Protein AF-A0A820IBX9-F1 (afdb_monomer_lite)

Radius of gyration: 26.94 Å; chains: 1; bounding box: 76×29×70 Å

pLDDT: mean 74.66, std 20.11, range [34.19, 96.75]

Secondary structure (DSSP, 8-state):
--HHHHHHHHHHTT-S------SSPPPPPEEEPPTTSTTTTT-EEE--SS---PPPPSSPPPPSSSHHHHHHHHHHHHHHHS--SSGGGT--TTS-HHHHHHHHGGGS-HHHHHHHHHHHHHHHHHHHHHHHHHH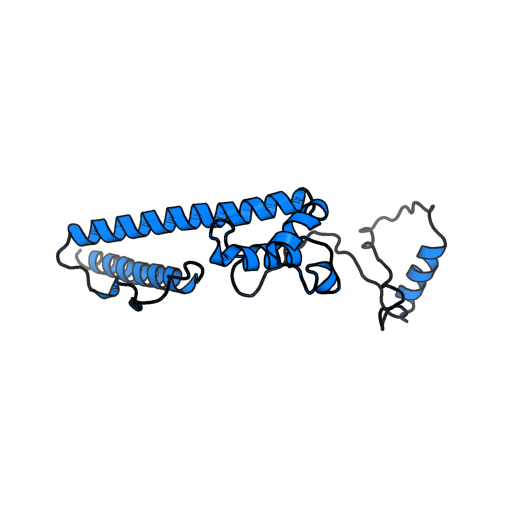HHHHHHHH-S---GGGS-S---SSS---TT-HHHHHHHHHHHHHHHHHHHHHTTS--

Sequence (192 aa):
MNTTDQKYLSKTTETIEEKANQNGQPPNERFPCQKQHPQASTHLMTKYSEPHVPILYGPQIPRRDRDDTRERYSRALLTLFAPWRTVSDLCGANQTWEDAFKSRQHLISVHSWKIIENIQLFHECKKDCDEHLLQVIAEAQVGNDAIDPVLLPAKHDVHGEYDMDDSDDLLELLGNLDEYTTSAGNTRRKRG

Structure (mmCIF, N/CA/C/O backbone):
data_AF-A0A820IBX9-F1
#
_entry.id   AF-A0A820IBX9-F1
#
loop_
_atom_site.group_PDB
_atom_site.id
_atom_site.type_symbol
_atom_site.label_atom_id
_atom_site.label_alt_id
_atom_site.label_comp_id
_atom_site.label_asym_id
_atom_site.label_entity_id
_atom_site.label_seq_id
_atom_site.pdbx_PDB_ins_code
_atom_site.Cartn_x
_atom_site.Cartn_y
_atom_site.Cartn_z
_atom_site.occupancy
_atom_site.B_iso_or_equiv
_atom_site.auth_seq_id
_atom_site.auth_comp_id
_atom_site.auth_asym_id
_atom_site.auth_atom_id
_atom_site.pdbx_PDB_model_num
ATOM 1 N N . MET A 1 1 ? -6.081 -14.168 32.936 1.00 55.56 1 MET A N 1
ATOM 2 C CA . MET A 1 1 ? -5.725 -12.735 33.025 1.00 55.56 1 MET A CA 1
ATOM 3 C C . MET A 1 1 ? -4.531 -12.616 33.958 1.00 55.56 1 MET A C 1
ATOM 5 O O . MET A 1 1 ? -4.627 -13.120 35.069 1.00 55.56 1 MET A O 1
ATOM 9 N N . ASN A 1 2 ? -3.415 -12.031 33.515 1.00 57.59 2 ASN A N 1
ATOM 10 C CA . ASN A 1 2 ? -2.290 -11.728 34.405 1.00 57.59 2 ASN A CA 1
ATOM 11 C C . ASN A 1 2 ? -2.684 -10.545 35.312 1.00 57.59 2 ASN A C 1
ATOM 13 O O . ASN A 1 2 ? -3.345 -9.612 34.848 1.00 57.59 2 ASN A O 1
ATOM 17 N N . THR A 1 3 ? -2.305 -10.574 36.589 1.00 60.75 3 THR A N 1
ATOM 18 C CA . THR A 1 3 ? -2.627 -9.528 37.578 1.00 60.75 3 THR A CA 1
ATOM 19 C C . THR A 1 3 ? -2.139 -8.149 37.134 1.00 60.75 3 THR A C 1
ATOM 21 O O . THR A 1 3 ? -2.803 -7.143 37.383 1.00 60.75 3 THR A O 1
ATOM 24 N N . THR A 1 4 ? -1.025 -8.101 36.399 1.00 61.75 4 THR A N 1
ATOM 25 C CA . THR A 1 4 ? -0.494 -6.871 35.801 1.00 61.75 4 THR A CA 1
ATOM 26 C C . THR A 1 4 ? -1.451 -6.265 34.776 1.00 61.75 4 THR A C 1
ATOM 28 O O . THR A 1 4 ? -1.664 -5.058 34.805 1.00 61.75 4 THR A O 1
ATOM 31 N N . ASP A 1 5 ? -2.074 -7.072 33.914 1.00 61.66 5 ASP A N 1
ATOM 32 C CA . ASP A 1 5 ? -2.934 -6.577 32.829 1.00 61.66 5 ASP A CA 1
ATOM 33 C C . ASP A 1 5 ? -4.337 -6.195 33.317 1.00 61.66 5 ASP A C 1
ATOM 35 O O . ASP A 1 5 ? -4.920 -5.229 32.824 1.00 61.66 5 ASP A O 1
ATOM 39 N N . GLN A 1 6 ? -4.847 -6.870 34.355 1.00 60.06 6 GLN A N 1
ATOM 40 C CA . GLN A 1 6 ? -6.104 -6.484 35.011 1.00 60.06 6 GLN A CA 1
ATOM 41 C C . GLN A 1 6 ? -6.049 -5.066 35.588 1.00 60.06 6 GLN A C 1
ATOM 43 O O . GLN A 1 6 ? -7.017 -4.324 35.445 1.00 60.06 6 GLN A O 1
ATOM 48 N N . LYS A 1 7 ? -4.910 -4.665 36.174 1.00 62.62 7 LYS A N 1
ATOM 49 C CA . LYS A 1 7 ? -4.708 -3.317 36.733 1.00 62.62 7 LYS A CA 1
ATOM 50 C C . LYS A 1 7 ? -4.831 -2.211 35.680 1.00 62.62 7 LYS A C 1
ATOM 52 O O . LYS A 1 7 ? -5.217 -1.095 36.012 1.00 62.62 7 LYS A O 1
ATOM 57 N N . TYR A 1 8 ? -4.473 -2.491 34.428 1.00 58.31 8 TYR A N 1
ATOM 58 C CA . TYR A 1 8 ? -4.581 -1.505 33.351 1.00 58.31 8 TYR A CA 1
ATOM 59 C C . TYR A 1 8 ? -5.987 -1.453 32.761 1.00 58.31 8 TYR A C 1
ATOM 61 O O . TYR A 1 8 ? -6.445 -0.365 32.424 1.00 58.31 8 TYR A O 1
ATOM 69 N N . LEU A 1 9 ? -6.690 -2.588 32.704 1.00 56.88 9 LEU A N 1
ATOM 70 C CA . LEU A 1 9 ? -8.065 -2.635 32.210 1.00 56.88 9 LEU A CA 1
ATOM 71 C C . LEU A 1 9 ? -9.033 -1.856 33.116 1.00 56.88 9 LEU A C 1
ATOM 73 O O . LEU A 1 9 ? -9.900 -1.152 32.610 1.00 56.88 9 LEU A O 1
ATOM 77 N N . SER A 1 10 ? -8.856 -1.929 34.440 1.00 55.44 10 SER A N 1
ATOM 78 C CA . SER A 1 10 ? -9.652 -1.150 35.399 1.00 55.44 10 SER A CA 1
ATOM 79 C C . SER A 1 10 ? -9.311 0.345 35.404 1.00 55.44 10 SER A C 1
ATOM 81 O O . SER A 1 10 ? -10.186 1.169 35.652 1.00 55.44 10 SER A O 1
ATOM 83 N N . LYS A 1 11 ? -8.073 0.725 35.056 1.00 50.84 11 LYS A N 1
ATOM 84 C CA . LYS A 1 11 ? -7.676 2.139 34.923 1.00 50.84 11 LYS A CA 1
ATOM 85 C C . LYS A 1 11 ? -8.280 2.830 33.700 1.00 50.84 11 LYS A C 1
ATOM 87 O O . LYS A 1 11 ? -8.582 4.016 33.766 1.00 50.84 11 LYS A O 1
ATOM 92 N N . THR A 1 12 ? -8.485 2.120 32.586 1.00 45.72 12 THR A N 1
ATOM 93 C CA . THR A 1 12 ? -9.060 2.729 31.369 1.00 45.72 12 THR A CA 1
ATOM 94 C C . THR A 1 12 ? -10.50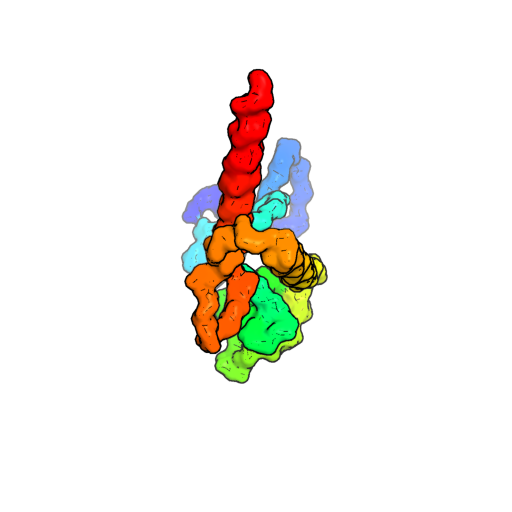7 3.195 31.573 1.00 45.72 12 THR A C 1
ATOM 96 O O . THR A 1 12 ? -10.957 4.102 30.880 1.00 45.72 12 THR A O 1
ATOM 99 N N . THR A 1 13 ? -11.233 2.617 32.534 1.00 44.19 13 THR A N 1
ATOM 100 C CA . THR A 1 13 ? -12.601 3.033 32.879 1.00 44.19 13 THR A CA 1
ATOM 101 C C . THR A 1 13 ? -12.678 4.195 33.873 1.00 44.19 13 THR A C 1
ATOM 103 O O . THR A 1 13 ? -13.757 4.760 34.015 1.00 44.19 13 THR A O 1
ATOM 106 N N . GLU A 1 14 ? -11.578 4.588 34.527 1.00 44.41 14 GLU A N 1
ATOM 107 C CA . GLU A 1 14 ? -11.624 5.535 35.656 1.00 44.41 14 GLU A CA 1
ATOM 108 C C . GLU A 1 14 ? -10.731 6.780 35.537 1.00 44.41 14 GLU A C 1
ATOM 110 O O . GLU A 1 14 ? -10.749 7.600 36.449 1.00 44.41 14 GLU A O 1
ATOM 115 N N . THR A 1 15 ? -9.947 6.997 34.474 1.00 38.81 15 THR A N 1
ATOM 116 C CA . THR A 1 15 ? -8.918 8.057 34.558 1.00 38.81 15 THR A CA 1
ATOM 117 C C . THR A 1 15 ? -8.756 8.888 33.283 1.00 38.81 15 THR A C 1
ATOM 119 O O . THR A 1 15 ? -7.953 8.570 32.411 1.00 38.81 15 THR A O 1
ATOM 122 N N . ILE A 1 16 ? -9.493 10.007 33.215 1.00 46.75 16 ILE A N 1
ATOM 123 C CA . ILE A 1 16 ? -9.118 11.198 32.426 1.00 46.75 16 ILE A CA 1
ATOM 124 C C . ILE A 1 16 ? -8.157 12.106 33.215 1.00 46.75 16 ILE A C 1
ATOM 126 O O . ILE A 1 16 ? -7.456 12.913 32.616 1.00 46.75 16 ILE A O 1
ATOM 130 N N . GLU A 1 17 ? -8.014 11.955 34.531 1.00 45.50 17 GLU A N 1
ATOM 131 C CA . GLU A 1 17 ? -7.175 12.864 35.314 1.00 45.50 17 GLU A CA 1
ATOM 132 C C . GLU A 1 17 ? -6.317 12.103 36.316 1.00 45.50 17 GLU A C 1
ATOM 134 O O . GLU A 1 17 ? -6.774 11.776 37.399 1.00 45.50 17 GLU A O 1
ATOM 139 N N . GLU A 1 18 ? -5.058 11.835 35.970 1.00 43.09 18 GLU A N 1
ATOM 140 C CA . GLU A 1 18 ? -3.996 11.758 36.977 1.00 43.09 18 GLU A CA 1
ATOM 141 C C . GLU A 1 18 ? -2.622 11.882 36.309 1.00 43.09 18 GLU A C 1
ATOM 143 O O . GLU A 1 18 ? -2.069 10.947 35.726 1.00 43.09 18 GLU A O 1
ATOM 148 N N . LYS A 1 19 ? -2.061 13.093 36.387 1.00 53.41 19 LYS A N 1
ATOM 149 C CA . LYS A 1 19 ? -0.643 13.343 36.131 1.00 53.41 19 LYS A CA 1
ATOM 150 C C . LYS A 1 19 ? 0.164 12.673 37.241 1.00 53.41 19 LYS A C 1
ATOM 152 O O . LYS A 1 19 ? 0.078 13.097 38.390 1.00 53.41 19 LYS A O 1
ATOM 157 N N . ALA A 1 20 ? 0.985 11.684 36.903 1.00 46.44 20 ALA A N 1
ATOM 158 C CA . ALA A 1 20 ? 1.885 11.053 37.862 1.00 46.44 20 ALA A CA 1
ATOM 159 C C . ALA A 1 20 ? 3.352 11.366 37.538 1.00 46.44 20 ALA A C 1
ATOM 161 O O . ALA A 1 20 ? 3.913 10.862 36.567 1.00 46.44 20 ALA A O 1
ATOM 162 N N . ASN A 1 21 ? 3.961 12.177 38.408 1.00 57.16 21 ASN A N 1
ATOM 163 C CA . ASN A 1 21 ? 5.402 12.250 38.651 1.00 57.16 21 ASN A CA 1
ATOM 164 C C . ASN A 1 21 ? 5.963 10.838 38.869 1.00 57.16 21 ASN A C 1
ATOM 166 O O . ASN A 1 21 ? 5.713 10.249 39.921 1.00 57.16 21 ASN A O 1
ATOM 170 N N . GLN A 1 22 ? 6.733 10.298 37.923 1.00 56.59 22 GLN A N 1
ATOM 171 C CA . GLN A 1 22 ? 7.530 9.088 38.142 1.00 56.59 22 GLN A CA 1
ATOM 172 C C . GLN A 1 22 ? 8.876 9.235 37.429 1.00 56.59 22 GLN A C 1
ATOM 174 O O . GLN A 1 22 ? 8.935 9.331 36.207 1.00 56.59 22 GLN A O 1
ATOM 179 N N . ASN A 1 23 ? 9.959 9.265 38.210 1.00 53.75 23 ASN A N 1
ATOM 180 C CA . ASN A 1 23 ? 11.320 9.160 37.693 1.00 53.75 23 ASN A CA 1
ATOM 181 C C . ASN A 1 23 ? 11.517 7.729 37.170 1.00 53.75 23 ASN A C 1
ATOM 183 O O . ASN A 1 23 ? 11.681 6.795 37.953 1.00 53.75 23 ASN A O 1
ATOM 187 N N . GLY A 1 24 ? 11.440 7.571 35.849 1.00 68.88 24 GLY A N 1
ATOM 188 C CA . GLY A 1 24 ? 11.569 6.314 35.112 1.00 68.88 24 GLY A CA 1
ATOM 189 C C . GLY A 1 24 ? 11.131 6.497 33.655 1.00 68.88 24 GLY A C 1
ATOM 190 O O . GLY A 1 24 ? 10.478 7.488 33.327 1.00 68.88 24 GLY A O 1
ATOM 191 N N . GLN A 1 25 ? 11.495 5.566 32.768 1.00 72.19 25 GLN A N 1
ATOM 192 C CA . GLN A 1 25 ? 11.009 5.596 31.385 1.00 72.19 25 GLN A CA 1
ATOM 193 C C . GLN A 1 25 ? 9.481 5.421 31.391 1.00 72.19 25 GLN A C 1
ATOM 195 O O . GLN A 1 25 ? 8.992 4.479 32.027 1.00 72.19 25 GLN A O 1
ATOM 200 N N . PRO A 1 26 ? 8.714 6.322 30.747 1.00 75.75 26 PRO A N 1
ATOM 201 C CA . PRO A 1 26 ? 7.262 6.240 30.765 1.00 75.75 26 PRO A CA 1
ATOM 202 C C . PRO A 1 26 ? 6.806 4.907 30.157 1.00 75.75 26 PRO A C 1
ATOM 204 O O . PRO A 1 26 ? 7.383 4.455 29.164 1.00 75.75 26 PRO A O 1
ATOM 207 N N . PRO A 1 27 ? 5.792 4.251 30.742 1.00 79.38 27 PRO A N 1
ATOM 208 C CA . PRO A 1 27 ? 5.284 2.998 30.212 1.00 79.38 27 PRO A CA 1
ATOM 209 C C . PRO A 1 27 ? 4.671 3.212 28.826 1.00 79.38 27 PRO A C 1
ATOM 211 O O . PRO A 1 27 ? 3.994 4.210 28.581 1.00 79.38 27 PRO A O 1
ATOM 214 N N . ASN A 1 28 ? 4.868 2.235 27.942 1.00 88.31 28 ASN A N 1
ATOM 215 C CA . ASN A 1 28 ? 4.275 2.237 26.608 1.00 88.31 28 ASN A CA 1
ATOM 216 C C . ASN A 1 28 ? 2.743 2.332 26.665 1.00 88.31 28 ASN A C 1
ATOM 218 O O . ASN A 1 28 ? 2.107 1.727 27.535 1.00 88.31 28 ASN A O 1
ATOM 222 N N . GLU A 1 29 ? 2.157 3.045 25.699 1.00 89.88 29 GLU A N 1
ATOM 223 C CA . GLU A 1 29 ? 0.705 3.142 25.535 1.00 89.88 29 GLU A CA 1
ATOM 224 C C . GLU A 1 29 ? 0.102 1.745 25.301 1.00 89.88 29 GLU A C 1
ATOM 226 O O . GLU A 1 29 ? 0.602 0.956 24.492 1.00 89.88 29 GLU A O 1
ATOM 231 N N . ARG A 1 30 ? -0.991 1.436 26.006 1.00 90.50 30 ARG A N 1
ATOM 232 C CA . ARG A 1 30 ? -1.700 0.152 25.914 1.00 90.50 30 ARG A CA 1
ATOM 233 C C . ARG A 1 30 ? -3.148 0.381 25.511 1.00 90.50 30 ARG A C 1
ATOM 235 O O . ARG A 1 30 ? -3.798 1.284 26.027 1.00 90.50 30 ARG A O 1
ATOM 242 N N . PHE A 1 31 ? -3.660 -0.482 24.644 1.00 90.69 31 PHE A N 1
ATOM 243 C CA . PHE A 1 31 ? -5.008 -0.409 24.098 1.00 90.69 31 PHE A CA 1
ATOM 244 C C . PHE A 1 31 ? -5.727 -1.749 24.276 1.00 90.69 31 PHE A C 1
ATOM 246 O O . PHE A 1 31 ? -5.127 -2.802 24.038 1.00 90.69 31 PHE A O 1
ATOM 253 N N . PRO A 1 32 ? -7.009 -1.752 24.677 1.00 91.06 32 PRO A N 1
ATOM 254 C CA . PRO A 1 32 ? -7.784 -2.980 24.713 1.00 91.06 32 PRO A CA 1
ATOM 255 C C . PRO A 1 32 ? -8.021 -3.496 23.293 1.00 91.06 32 PRO A C 1
ATOM 257 O O . PRO A 1 32 ? -8.270 -2.723 22.363 1.00 91.06 32 PRO A O 1
ATOM 260 N N . CYS A 1 33 ? -7.989 -4.817 23.124 1.00 88.56 33 CYS A N 1
ATOM 261 C CA . CYS A 1 33 ? -8.508 -5.417 21.903 1.00 88.56 33 CYS A CA 1
ATOM 262 C C . CYS A 1 33 ? -10.007 -5.112 21.773 1.00 88.56 33 CYS A C 1
ATOM 264 O O . CYS A 1 33 ? -10.711 -4.815 22.742 1.00 88.56 33 CYS A O 1
ATOM 266 N N . GLN A 1 34 ? -10.527 -5.234 20.558 1.00 87.69 34 GLN A N 1
ATOM 267 C CA . GLN A 1 34 ? -11.960 -5.099 20.352 1.00 87.69 34 GLN A CA 1
ATOM 268 C C . GLN A 1 34 ? -12.755 -6.200 21.029 1.00 87.69 34 GLN A C 1
ATOM 270 O O . GLN A 1 34 ? -12.300 -7.335 21.096 1.00 87.69 34 GLN A O 1
ATOM 275 N N . LYS A 1 35 ? -13.991 -5.886 21.423 1.00 88.81 35 LYS A N 1
ATOM 276 C CA . LYS A 1 35 ? -14.887 -6.822 22.117 1.00 88.81 35 LYS A CA 1
ATOM 277 C C . LYS A 1 35 ? -15.114 -8.132 21.354 1.00 88.81 35 LYS A C 1
ATOM 279 O O . LYS A 1 35 ? -15.341 -9.154 21.985 1.00 88.81 35 LYS A O 1
ATOM 284 N N . GLN A 1 36 ? -15.047 -8.104 20.022 1.00 89.38 36 GLN A N 1
ATOM 285 C CA . GLN A 1 36 ? -15.229 -9.279 19.165 1.00 89.38 36 GLN A CA 1
ATOM 286 C C . GLN A 1 36 ? -13.971 -10.159 19.044 1.00 89.38 36 GLN A C 1
ATOM 288 O O . GLN A 1 36 ? -14.045 -11.245 18.478 1.00 89.38 36 GLN A O 1
ATOM 293 N N . HIS A 1 37 ? -12.812 -9.713 19.537 1.00 86.12 37 HIS A N 1
ATOM 294 C CA . HIS A 1 37 ? -11.573 -10.479 19.440 1.00 86.12 37 HIS A CA 1
ATOM 295 C C . HIS A 1 37 ? -11.582 -11.659 20.434 1.00 86.12 37 HIS A C 1
ATOM 297 O O . HIS A 1 37 ? -11.886 -11.441 21.609 1.00 86.12 37 HIS A O 1
ATOM 303 N N . PRO A 1 38 ? -11.173 -12.884 20.041 1.00 91.56 38 PRO A N 1
ATOM 304 C CA . PRO A 1 38 ? -11.189 -14.056 20.930 1.00 91.56 38 PRO A CA 1
ATOM 305 C C . PRO A 1 38 ? -10.413 -13.858 22.238 1.00 91.56 38 PRO A C 1
ATOM 307 O O . PRO A 1 38 ? -10.752 -14.421 23.274 1.00 91.56 38 PRO A O 1
ATOM 310 N N . GLN A 1 39 ? -9.375 -13.022 22.201 1.00 90.56 39 GLN A N 1
ATOM 311 C CA . GLN A 1 39 ? -8.513 -12.734 23.349 1.00 90.56 39 GLN A CA 1
ATOM 312 C C . GLN A 1 39 ? -8.804 -11.382 24.019 1.00 90.56 39 GLN A C 1
ATOM 314 O O . GLN A 1 39 ? -8.001 -10.924 24.827 1.00 90.56 39 GLN A O 1
ATOM 319 N N . ALA A 1 40 ? -9.939 -10.740 23.724 1.00 90.69 40 ALA A N 1
ATOM 320 C CA . ALA A 1 40 ? -10.250 -9.401 24.232 1.00 90.69 40 ALA A CA 1
ATOM 321 C C . ALA A 1 40 ? -10.289 -9.292 25.759 1.00 90.69 40 ALA A C 1
ATOM 323 O O . ALA A 1 40 ? -9.945 -8.258 26.320 1.00 90.69 40 ALA A O 1
ATOM 324 N N . SER A 1 41 ? -10.683 -10.371 26.434 1.00 87.38 41 SER A N 1
ATOM 325 C CA . SER A 1 41 ? -10.707 -10.450 27.894 1.00 87.38 41 SER A CA 1
ATOM 326 C C . SER A 1 41 ? -9.352 -10.803 28.507 1.00 87.38 41 SER A C 1
ATOM 328 O O . SER A 1 41 ? -9.216 -10.766 29.723 1.00 87.38 41 SER A O 1
ATOM 330 N N . THR A 1 42 ? -8.349 -11.195 27.717 1.00 89.75 42 THR A N 1
ATOM 331 C CA . THR A 1 42 ? -7.084 -11.729 28.250 1.00 89.75 42 THR A CA 1
ATOM 332 C C . THR A 1 42 ? -5.856 -10.921 27.868 1.00 89.75 42 THR A C 1
ATOM 334 O O . THR A 1 42 ? -4.909 -10.928 28.648 1.00 89.75 42 THR A O 1
ATOM 337 N N . HIS A 1 43 ? -5.867 -10.240 26.722 1.00 89.19 43 HIS A N 1
ATOM 338 C CA . HIS A 1 43 ? -4.702 -9.556 26.165 1.00 89.19 43 HIS A CA 1
ATOM 339 C C . HIS A 1 43 ? -4.977 -8.068 25.926 1.00 89.19 43 HIS A C 1
ATOM 341 O O . HIS A 1 43 ? -6.106 -7.654 25.663 1.00 89.19 43 HIS A O 1
ATOM 347 N N . LEU A 1 44 ? -3.906 -7.277 25.988 1.00 91.88 44 LEU A N 1
ATOM 348 C CA . LEU A 1 44 ? -3.879 -5.868 25.608 1.00 91.88 44 LEU A CA 1
ATOM 349 C C . LEU A 1 44 ? -2.848 -5.674 24.498 1.00 91.88 44 LEU A C 1
ATOM 351 O O . LEU A 1 44 ? -1.803 -6.324 24.482 1.00 91.88 44 LEU A O 1
ATOM 355 N N . MET A 1 45 ? -3.129 -4.750 23.589 1.00 90.25 45 MET A N 1
ATOM 356 C CA . MET A 1 45 ? -2.208 -4.367 22.530 1.00 90.25 45 MET A CA 1
ATOM 357 C C . MET A 1 45 ? -1.299 -3.252 23.047 1.00 90.25 45 MET A C 1
ATOM 359 O O . MET A 1 45 ? -1.782 -2.260 23.588 1.00 90.25 45 MET A O 1
ATOM 363 N N . THR A 1 46 ? 0.014 -3.410 22.907 1.00 91.31 46 THR A N 1
ATOM 364 C CA . THR A 1 46 ? 0.992 -2.403 23.341 1.00 91.31 46 THR A CA 1
ATOM 365 C C . THR A 1 46 ? 1.566 -1.706 22.120 1.00 91.31 46 THR A C 1
ATOM 367 O O . THR A 1 46 ? 1.989 -2.366 21.175 1.00 91.31 46 THR A O 1
ATOM 370 N N . LYS A 1 47 ? 1.586 -0.376 22.137 1.00 88.50 47 LYS A N 1
ATOM 371 C CA . LYS A 1 47 ? 2.224 0.433 21.100 1.00 88.50 47 LYS A CA 1
ATOM 372 C C . LYS A 1 47 ? 3.703 0.594 21.433 1.00 88.50 47 LYS A C 1
ATOM 374 O O . LYS A 1 47 ? 4.049 0.921 22.566 1.00 88.50 47 LYS A O 1
ATOM 379 N N . TYR A 1 48 ? 4.573 0.357 20.459 1.00 86.25 48 TYR A N 1
ATOM 380 C CA . TYR A 1 48 ? 6.002 0.607 20.624 1.00 86.25 48 TYR A CA 1
ATOM 381 C C . TYR A 1 48 ? 6.262 2.100 20.851 1.00 86.25 48 TYR A C 1
ATOM 383 O O . TYR A 1 48 ? 5.623 2.949 20.229 1.00 86.25 48 TYR A O 1
ATOM 391 N N . SER A 1 49 ? 7.187 2.412 21.759 1.00 85.38 49 SER A N 1
ATOM 392 C CA . SER A 1 49 ? 7.620 3.787 22.031 1.00 85.38 49 SER A CA 1
ATOM 393 C C . SER A 1 49 ? 8.414 4.381 20.872 1.00 85.38 49 SER A C 1
ATOM 395 O O . SER A 1 49 ? 8.363 5.587 20.648 1.00 85.38 49 SER A O 1
ATOM 397 N N . GLU A 1 50 ? 9.134 3.534 20.137 1.00 88.25 50 GLU A N 1
ATOM 398 C CA . GLU A 1 50 ? 9.967 3.926 19.007 1.00 88.25 50 GLU A CA 1
ATOM 399 C C . GLU A 1 50 ? 9.341 3.472 17.679 1.00 88.25 50 GLU A C 1
ATOM 401 O O . GLU A 1 50 ? 8.731 2.396 17.618 1.00 88.25 50 GLU A O 1
ATOM 406 N N . PRO A 1 51 ? 9.467 4.270 16.604 1.00 85.88 51 PRO A N 1
ATOM 407 C CA . PRO A 1 51 ? 9.006 3.871 15.284 1.00 85.88 51 PRO A CA 1
ATOM 408 C C . PRO A 1 51 ? 9.880 2.739 14.741 1.00 85.88 51 PRO A C 1
ATOM 410 O O . PRO A 1 51 ? 11.099 2.871 14.663 1.00 85.88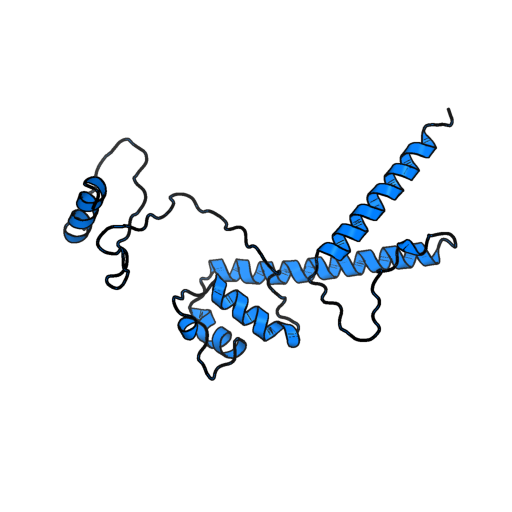 51 PRO A O 1
ATOM 413 N N . HIS A 1 52 ? 9.249 1.657 14.292 1.00 87.12 52 HIS A N 1
ATOM 414 C CA . HIS A 1 52 ? 9.920 0.588 13.560 1.00 87.12 52 HIS A CA 1
ATOM 415 C C . HIS A 1 52 ? 9.483 0.599 12.100 1.00 87.12 52 HIS A C 1
ATOM 417 O O . HIS A 1 52 ? 8.297 0.742 11.801 1.00 87.12 52 HIS A O 1
ATOM 423 N N . VAL A 1 53 ? 10.446 0.416 11.197 1.00 86.56 53 VAL A N 1
ATOM 424 C CA . VAL A 1 53 ? 10.176 0.242 9.769 1.00 86.56 53 VAL A CA 1
ATOM 425 C C . VAL A 1 53 ? 10.045 -1.257 9.492 1.00 86.56 53 VAL A C 1
ATOM 427 O O . VAL A 1 53 ? 11.013 -1.991 9.703 1.00 86.56 53 VAL A O 1
ATOM 430 N N . PRO A 1 54 ? 8.868 -1.742 9.066 1.00 86.19 54 PRO A N 1
ATOM 431 C CA . PRO A 1 54 ? 8.702 -3.143 8.719 1.00 86.19 54 PRO A CA 1
ATOM 432 C C . PRO A 1 54 ? 9.482 -3.472 7.444 1.00 86.19 54 PRO A C 1
ATOM 434 O O . PRO A 1 54 ? 9.451 -2.722 6.469 1.00 86.19 54 PRO A O 1
ATOM 437 N N . ILE A 1 55 ? 10.151 -4.624 7.448 1.00 87.94 55 ILE A N 1
ATOM 438 C CA . ILE A 1 55 ? 10.745 -5.204 6.243 1.00 87.94 55 ILE A CA 1
ATOM 439 C C . ILE A 1 55 ? 9.630 -5.944 5.505 1.00 87.94 55 ILE A C 1
ATOM 441 O O . ILE A 1 55 ? 9.009 -6.853 6.062 1.00 87.94 55 ILE A O 1
ATOM 445 N N . LEU A 1 56 ? 9.354 -5.527 4.271 1.00 85.06 56 LEU A N 1
ATOM 446 C CA . LEU A 1 56 ? 8.369 -6.175 3.413 1.00 85.06 56 LEU A CA 1
ATOM 447 C C . LEU A 1 56 ? 9.033 -7.352 2.694 1.00 85.06 56 LEU A C 1
ATOM 449 O O . LEU A 1 56 ? 10.041 -7.173 2.018 1.00 85.06 56 LEU A O 1
ATOM 453 N N . TYR A 1 57 ? 8.459 -8.544 2.845 1.00 86.25 57 TYR A N 1
ATOM 454 C CA . TYR A 1 57 ? 8.883 -9.739 2.118 1.00 86.25 57 TYR A CA 1
ATOM 455 C C . TYR A 1 57 ? 7.915 -10.016 0.970 1.00 86.25 57 TYR A C 1
ATOM 457 O O . TYR A 1 57 ? 6.698 -9.980 1.166 1.00 86.25 57 TYR A O 1
ATOM 465 N N . GLY A 1 58 ? 8.459 -10.341 -0.201 1.00 82.44 58 GLY A N 1
ATOM 466 C CA . GLY A 1 58 ? 7.692 -10.672 -1.398 1.00 82.44 58 GLY A CA 1
ATOM 467 C C . GLY A 1 58 ? 8.041 -9.781 -2.592 1.00 82.44 58 GLY A C 1
ATOM 468 O O . GLY A 1 58 ? 9.048 -9.072 -2.547 1.00 82.44 58 GLY A O 1
ATOM 469 N N . PRO A 1 59 ? 7.218 -9.829 -3.655 1.00 81.44 59 PRO A N 1
ATOM 470 C CA . PRO A 1 59 ? 7.421 -9.030 -4.858 1.00 81.44 59 PRO A CA 1
ATOM 471 C C . PRO A 1 59 ? 7.453 -7.532 -4.555 1.00 81.44 59 PRO A C 1
ATOM 473 O O . PRO A 1 59 ? 6.781 -7.059 -3.630 1.00 81.44 59 PRO A O 1
ATOM 476 N N . GLN A 1 60 ? 8.200 -6.782 -5.364 1.00 87.00 60 GLN A N 1
ATOM 477 C CA . GLN A 1 60 ? 8.262 -5.329 -5.239 1.00 87.00 60 GLN A CA 1
ATOM 478 C C . GLN A 1 60 ? 6.883 -4.695 -5.466 1.00 87.00 60 GLN A C 1
ATOM 480 O O . GLN A 1 60 ? 6.019 -5.235 -6.162 1.00 87.00 60 GLN A O 1
ATOM 485 N N . ILE A 1 61 ? 6.659 -3.532 -4.848 1.00 91.69 61 ILE A N 1
ATOM 486 C CA . ILE A 1 61 ? 5.440 -2.755 -5.088 1.00 91.69 61 ILE A CA 1
ATOM 487 C C . ILE A 1 61 ? 5.498 -2.258 -6.539 1.00 91.69 61 ILE A C 1
ATOM 489 O O . ILE A 1 61 ? 6.447 -1.541 -6.859 1.00 91.69 61 ILE A O 1
ATOM 493 N N . PRO A 1 62 ? 4.513 -2.584 -7.398 1.00 91.62 62 PRO A N 1
ATOM 494 C CA . PRO A 1 62 ? 4.576 -2.230 -8.814 1.00 91.62 62 PRO A CA 1
ATOM 495 C C . PRO A 1 62 ? 4.607 -0.717 -9.043 1.00 91.62 62 PRO A C 1
ATOM 497 O O . PRO A 1 62 ? 4.145 0.057 -8.207 1.00 91.62 62 PRO A O 1
ATOM 500 N N . ARG A 1 63 ? 5.088 -0.285 -10.205 1.00 91.00 63 ARG A N 1
ATOM 501 C CA . ARG A 1 63 ? 4.984 1.111 -10.667 1.00 91.00 63 ARG A CA 1
ATOM 502 C C . ARG A 1 63 ? 3.563 1.462 -11.128 1.00 91.00 63 ARG A C 1
ATOM 504 O O . ARG A 1 63 ? 2.791 0.573 -11.496 1.00 91.00 63 ARG A O 1
ATOM 511 N N . ARG A 1 64 ? 3.198 2.749 -11.110 1.00 90.19 64 ARG A N 1
ATOM 512 C CA . ARG A 1 64 ? 1.815 3.206 -11.394 1.00 90.19 64 ARG A CA 1
ATOM 513 C C . ARG A 1 64 ? 1.514 3.532 -12.857 1.00 90.19 64 ARG A C 1
ATOM 515 O O . ARG A 1 64 ? 0.360 3.743 -13.210 1.00 90.19 64 ARG A O 1
ATOM 522 N N . ASP A 1 65 ? 2.554 3.719 -13.650 1.00 88.31 65 ASP A N 1
ATOM 523 C CA . ASP A 1 65 ? 2.533 4.337 -14.977 1.00 88.31 65 ASP A CA 1
ATOM 524 C C . ASP A 1 65 ? 2.254 3.351 -16.114 1.00 88.31 65 ASP A C 1
ATOM 526 O O . ASP A 1 65 ? 1.978 3.788 -17.228 1.00 88.31 65 ASP A O 1
ATOM 530 N N . ARG A 1 66 ? 2.276 2.043 -15.840 1.00 86.94 66 ARG A N 1
ATOM 531 C CA . ARG A 1 66 ? 1.813 1.024 -16.780 1.00 86.94 66 ARG A CA 1
ATOM 532 C C . ARG A 1 66 ? 0.377 0.612 -16.457 1.00 86.94 66 ARG A C 1
ATOM 534 O O . ARG A 1 66 ? 0.016 0.423 -15.294 1.00 86.94 66 ARG A O 1
ATOM 541 N N . ASP A 1 67 ? -0.442 0.433 -17.488 1.00 88.06 67 ASP A N 1
ATOM 542 C CA . ASP A 1 67 ? -1.835 0.015 -17.304 1.00 88.06 67 ASP A CA 1
ATOM 543 C C . ASP A 1 67 ? -1.946 -1.431 -16.798 1.00 88.06 67 ASP A C 1
ATOM 545 O O . ASP A 1 67 ? -2.799 -1.724 -15.960 1.00 88.06 67 ASP A O 1
ATOM 549 N N . ASP A 1 68 ? -1.043 -2.322 -17.217 1.00 88.19 68 ASP A N 1
ATOM 550 C CA . ASP A 1 68 ? -1.029 -3.725 -16.785 1.00 88.19 68 ASP A CA 1
ATOM 551 C C . ASP A 1 68 ? -0.660 -3.898 -15.298 1.00 88.19 68 ASP A C 1
ATOM 553 O O . ASP A 1 68 ? -1.062 -4.872 -14.654 1.00 88.19 68 ASP A O 1
ATOM 557 N N . THR A 1 69 ? 0.047 -2.927 -14.706 1.00 90.25 69 THR A N 1
ATOM 558 C CA . THR A 1 69 ? 0.429 -2.945 -13.287 1.00 90.25 69 THR A CA 1
ATOM 559 C C . THR A 1 69 ? -0.543 -2.186 -12.387 1.00 90.25 69 THR A C 1
ATOM 561 O O . THR A 1 69 ? -0.481 -2.344 -11.164 1.00 90.25 69 THR A O 1
ATOM 564 N N . ARG A 1 70 ? -1.469 -1.399 -12.949 1.00 91.50 70 ARG A N 1
ATOM 565 C CA . ARG A 1 70 ? -2.263 -0.408 -12.205 1.00 91.50 70 ARG A CA 1
ATOM 566 C C . ARG A 1 70 ? -3.164 -1.024 -11.135 1.00 91.50 70 ARG A C 1
ATOM 568 O O . ARG A 1 70 ? -3.178 -0.556 -9.998 1.00 91.50 70 ARG A O 1
ATOM 575 N N . GLU A 1 71 ? -3.818 -2.140 -11.449 1.00 93.56 71 GLU A N 1
ATOM 576 C CA . GLU A 1 71 ? -4.625 -2.902 -10.483 1.00 93.56 71 GLU A CA 1
ATOM 577 C C . GLU A 1 71 ? -3.771 -3.453 -9.329 1.00 93.56 71 GLU A C 1
ATOM 579 O O . GLU A 1 71 ? -4.141 -3.352 -8.155 1.00 93.56 71 GLU A O 1
ATOM 584 N N . ARG A 1 72 ? -2.589 -4.008 -9.642 1.00 93.50 72 ARG A N 1
ATOM 585 C CA . ARG A 1 72 ? -1.670 -4.550 -8.628 1.00 93.50 72 ARG A CA 1
ATOM 586 C C . ARG A 1 72 ? -1.097 -3.440 -7.746 1.00 93.50 72 ARG A C 1
ATOM 588 O O . ARG A 1 72 ? -1.033 -3.622 -6.531 1.00 93.50 72 ARG A O 1
ATOM 595 N N . TYR A 1 73 ? -0.750 -2.298 -8.337 1.00 94.62 73 TYR A N 1
ATOM 596 C CA . TYR A 1 73 ? -0.310 -1.097 -7.631 1.00 94.62 73 TYR A CA 1
ATOM 597 C C . TYR A 1 73 ? -1.378 -0.601 -6.654 1.00 94.62 73 TYR A C 1
ATOM 599 O O . TYR A 1 73 ? -1.121 -0.488 -5.456 1.00 94.62 73 TYR A O 1
ATOM 607 N N . SER A 1 74 ? -2.607 -0.386 -7.134 1.00 95.44 74 SER A N 1
ATOM 608 C CA . SER A 1 74 ? -3.724 0.069 -6.303 1.00 95.44 74 SER A CA 1
ATOM 609 C C . SER A 1 74 ? -4.015 -0.885 -5.145 1.00 95.44 74 SER A C 1
ATOM 611 O O . SER A 1 74 ? -4.191 -0.438 -4.009 1.00 95.44 74 SER A O 1
ATOM 613 N N . ARG A 1 75 ? -3.983 -2.200 -5.395 1.00 94.75 75 ARG A N 1
ATOM 614 C CA . ARG A 1 75 ? -4.115 -3.221 -4.350 1.00 94.75 75 ARG A CA 1
ATOM 615 C C . ARG A 1 75 ? -3.005 -3.133 -3.304 1.00 94.75 75 ARG A C 1
ATOM 617 O O . ARG A 1 75 ? -3.300 -3.169 -2.108 1.00 94.75 75 ARG A O 1
ATOM 624 N N . ALA A 1 76 ? -1.747 -3.016 -3.731 1.00 94.50 76 ALA A N 1
ATOM 625 C CA . ALA A 1 76 ? -0.602 -2.929 -2.827 1.00 94.50 76 ALA A CA 1
ATOM 626 C C . ALA A 1 76 ? -0.689 -1.687 -1.926 1.00 94.50 76 ALA A C 1
ATOM 628 O O . ALA A 1 76 ? -0.567 -1.798 -0.706 1.00 94.50 76 ALA A O 1
ATOM 629 N N . LEU A 1 77 ? -0.988 -0.520 -2.503 1.00 95.31 77 LEU A N 1
ATOM 630 C CA . LEU A 1 77 ? -1.088 0.725 -1.744 1.00 95.31 77 LEU A CA 1
ATOM 631 C C . LEU A 1 77 ? -2.235 0.721 -0.736 1.00 95.31 77 LEU A C 1
ATOM 633 O O . LEU A 1 77 ? -2.049 1.141 0.404 1.00 95.31 77 LEU A O 1
ATOM 637 N N . LEU A 1 78 ? -3.407 0.226 -1.135 1.00 95.81 78 LEU A N 1
ATOM 638 C CA . LEU A 1 78 ? -4.543 0.080 -0.228 1.00 95.81 78 LEU A CA 1
ATOM 639 C C . LEU A 1 78 ? -4.210 -0.845 0.945 1.00 95.81 78 LEU A C 1
ATOM 641 O O . LEU A 1 78 ? -4.510 -0.519 2.089 1.00 95.81 78 LEU A O 1
ATOM 645 N N . THR A 1 79 ? -3.534 -1.959 0.672 1.00 94.31 79 THR A N 1
ATOM 646 C CA . THR A 1 79 ? -3.158 -2.936 1.702 1.00 94.31 79 THR A CA 1
ATOM 647 C C . THR A 1 79 ? -2.161 -2.360 2.710 1.00 94.31 79 THR A C 1
ATOM 649 O O . THR A 1 79 ? -2.236 -2.679 3.894 1.00 94.31 79 THR A O 1
ATOM 652 N N . LEU A 1 80 ? -1.232 -1.513 2.264 1.00 93.44 80 LEU A N 1
ATOM 653 C CA . LEU A 1 80 ? -0.171 -0.979 3.120 1.00 93.44 80 LEU A CA 1
ATOM 654 C C . LEU A 1 80 ? -0.558 0.314 3.844 1.00 93.44 80 LEU A C 1
ATOM 656 O O . LEU A 1 80 ? -0.124 0.530 4.974 1.00 93.44 80 LEU A O 1
ATOM 660 N N . PHE A 1 81 ? -1.338 1.183 3.199 1.00 94.62 81 PHE A N 1
ATOM 661 C CA . PHE A 1 81 ? -1.504 2.567 3.649 1.00 94.62 81 PHE A CA 1
ATOM 662 C C . PHE A 1 81 ? -2.936 2.960 4.014 1.00 94.62 81 PHE A C 1
ATOM 664 O O . PHE A 1 81 ? -3.120 4.012 4.629 1.00 94.62 81 PHE A O 1
ATOM 671 N N . ALA A 1 82 ? -3.943 2.151 3.675 1.00 95.06 82 ALA A N 1
ATOM 672 C CA . ALA A 1 82 ? -5.295 2.354 4.181 1.00 95.06 82 ALA A CA 1
ATOM 673 C C . ALA A 1 82 ? -5.506 1.539 5.471 1.00 95.06 82 ALA A C 1
ATOM 675 O O . ALA A 1 82 ? -4.936 0.462 5.623 1.00 95.06 82 ALA A O 1
ATOM 676 N N . PRO A 1 83 ? -6.327 2.010 6.421 1.00 93.44 83 PRO A N 1
ATOM 677 C CA . PRO A 1 83 ? -6.755 1.186 7.543 1.00 93.44 83 PRO A CA 1
ATOM 678 C C . PRO A 1 83 ? -7.800 0.163 7.075 1.00 93.44 83 PRO A C 1
ATOM 680 O O . PRO A 1 83 ? -8.818 0.534 6.494 1.00 93.44 83 PRO A O 1
ATOM 683 N N . TRP A 1 84 ? -7.587 -1.121 7.363 1.00 94.56 84 TRP A N 1
ATOM 684 C CA . TRP A 1 84 ? -8.518 -2.194 6.999 1.00 94.56 84 TRP A CA 1
ATOM 685 C C . TRP A 1 84 ? -8.457 -3.364 7.977 1.00 94.56 84 TRP A C 1
ATOM 687 O O . TRP A 1 84 ? -7.546 -3.468 8.802 1.00 94.56 84 TRP A O 1
ATOM 697 N N . ARG A 1 85 ? -9.461 -4.241 7.907 1.00 89.75 85 ARG A N 1
ATOM 698 C CA . ARG A 1 85 ? -9.525 -5.480 8.704 1.00 89.75 85 ARG A CA 1
ATOM 699 C C . ARG A 1 85 ? -10.001 -6.672 7.913 1.00 89.75 85 ARG A C 1
ATOM 701 O O . ARG A 1 85 ? -9.592 -7.797 8.173 1.00 89.75 85 ARG A O 1
ATOM 708 N N . THR A 1 86 ? -10.882 -6.413 6.965 1.00 91.31 86 THR A N 1
ATOM 709 C CA . THR A 1 86 ? -11.338 -7.368 5.972 1.00 91.31 86 THR A CA 1
ATOM 710 C C . THR A 1 86 ? -10.982 -6.848 4.590 1.00 91.31 86 THR A C 1
ATOM 712 O O . THR A 1 86 ? -10.828 -5.646 4.385 1.00 91.31 86 THR A O 1
ATOM 715 N N . VAL A 1 87 ? -10.870 -7.748 3.618 1.00 92.50 87 VAL A N 1
ATOM 716 C CA . VAL A 1 87 ? -10.566 -7.357 2.233 1.00 92.50 87 VAL A CA 1
ATOM 717 C C . VAL A 1 87 ? -11.666 -6.459 1.650 1.00 92.50 87 VAL A C 1
ATOM 719 O O . VAL A 1 87 ? -11.375 -5.560 0.866 1.00 92.50 87 VAL A O 1
ATOM 722 N N . SER A 1 88 ? -12.910 -6.616 2.111 1.00 92.62 88 SER A N 1
ATOM 723 C CA . SER A 1 88 ? -14.043 -5.754 1.752 1.00 92.62 88 SER A CA 1
ATOM 724 C C . SER A 1 88 ? -13.846 -4.287 2.176 1.00 92.62 88 SER A C 1
ATOM 726 O O . SER A 1 88 ? -14.320 -3.367 1.500 1.00 92.62 88 SER A O 1
ATOM 728 N N . ASP A 1 89 ? -13.085 -4.047 3.254 1.00 92.44 89 ASP A N 1
ATOM 729 C CA . ASP A 1 89 ? -12.684 -2.703 3.702 1.00 92.44 89 ASP A CA 1
ATOM 730 C C . ASP A 1 89 ? -11.626 -2.070 2.793 1.00 92.44 89 ASP A C 1
ATOM 732 O O . ASP A 1 89 ? -11.338 -0.880 2.932 1.00 92.44 89 ASP A O 1
ATOM 736 N N . LEU A 1 90 ? -11.097 -2.811 1.817 1.00 93.81 90 LEU A N 1
ATOM 737 C CA . LEU A 1 90 ? -10.217 -2.286 0.775 1.00 93.81 90 LEU A CA 1
ATOM 738 C C . LEU A 1 90 ? -10.896 -2.225 -0.588 1.00 93.81 90 LEU A C 1
ATOM 740 O O . LEU A 1 90 ? -10.839 -1.183 -1.231 1.00 93.81 90 LEU A O 1
ATOM 744 N N . CYS A 1 91 ? -11.561 -3.299 -1.012 1.00 95.38 91 CYS A N 1
ATOM 745 C CA . CYS A 1 91 ? -12.187 -3.390 -2.328 1.00 95.38 91 CYS A CA 1
ATOM 746 C C . CYS A 1 91 ? -13.519 -4.145 -2.249 1.00 95.38 91 CYS A C 1
ATOM 748 O O . CYS A 1 91 ? -13.607 -5.216 -1.649 1.00 95.38 91 CYS A O 1
ATOM 750 N N . GLY A 1 92 ? -14.574 -3.566 -2.829 1.00 92.50 92 GLY A N 1
ATOM 751 C CA . GLY A 1 92 ? -15.881 -4.219 -2.908 1.00 92.50 92 GLY A CA 1
ATOM 752 C C . GLY A 1 92 ? -15.896 -5.348 -3.943 1.00 92.50 92 GLY A C 1
ATOM 753 O O . GLY A 1 92 ? -15.144 -5.317 -4.908 1.00 92.50 92 GLY A O 1
ATOM 754 N N . ALA A 1 93 ? -16.801 -6.317 -3.788 1.00 90.00 93 ALA A N 1
ATOM 755 C CA . ALA A 1 93 ? -16.862 -7.496 -4.664 1.00 90.00 93 ALA A CA 1
ATOM 756 C C . ALA A 1 93 ? -17.066 -7.176 -6.161 1.00 90.00 93 ALA A C 1
ATOM 758 O O . ALA A 1 93 ? -16.618 -7.936 -7.011 1.00 90.00 93 ALA A O 1
ATOM 759 N N . ASN A 1 94 ? -17.719 -6.053 -6.476 1.00 92.25 94 ASN A N 1
ATOM 760 C CA . ASN A 1 94 ? -18.013 -5.619 -7.848 1.00 92.25 94 ASN A CA 1
ATOM 761 C C . ASN A 1 94 ? -17.197 -4.379 -8.258 1.00 92.25 94 ASN A C 1
ATOM 763 O O . ASN A 1 94 ? -17.620 -3.633 -9.138 1.00 92.25 94 ASN A O 1
ATOM 767 N N . GLN A 1 95 ? -16.087 -4.105 -7.571 1.00 94.69 95 GLN A N 1
ATOM 768 C CA . GLN A 1 95 ? -15.252 -2.926 -7.791 1.00 94.69 95 GLN A CA 1
ATOM 769 C C . GLN A 1 95 ? -13.852 -3.353 -8.249 1.00 94.69 95 GLN A C 1
ATOM 771 O O . GLN A 1 95 ? -13.340 -4.382 -7.815 1.00 94.69 95 GLN A O 1
ATOM 776 N N . THR A 1 96 ? -13.233 -2.559 -9.120 1.00 95.56 96 THR A N 1
ATOM 777 C CA . 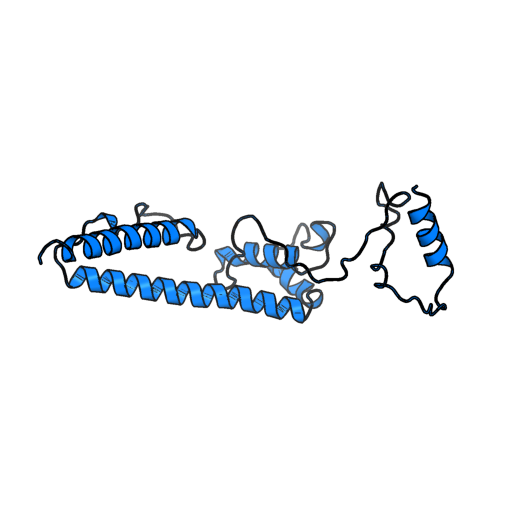THR A 1 96 ? -11.814 -2.704 -9.479 1.00 95.56 96 THR A CA 1
ATOM 778 C C . THR A 1 96 ? -10.928 -2.145 -8.363 1.00 95.56 96 THR A C 1
ATOM 780 O O . THR A 1 96 ? -11.356 -1.285 -7.582 1.00 95.56 96 THR A O 1
ATOM 783 N N . TRP A 1 97 ? -9.680 -2.606 -8.259 1.00 95.56 97 TRP A N 1
ATOM 784 C CA . TRP A 1 97 ? -8.762 -2.071 -7.252 1.00 95.56 97 TRP A CA 1
ATOM 785 C C . TRP A 1 97 ? -8.435 -0.608 -7.513 1.00 95.56 97 TRP A C 1
ATOM 787 O O . TRP A 1 97 ? -8.277 0.159 -6.562 1.00 95.56 97 TRP A O 1
ATOM 797 N N . GLU A 1 98 ? -8.384 -0.202 -8.777 1.00 95.25 98 GLU A N 1
ATOM 798 C CA . GLU A 1 98 ? -8.173 1.184 -9.158 1.00 95.25 98 GLU A CA 1
ATOM 799 C C . GLU A 1 98 ? -9.303 2.103 -8.669 1.00 95.25 98 GLU A C 1
ATOM 801 O O . GLU A 1 98 ? -9.044 3.128 -8.029 1.00 95.25 98 GLU A O 1
ATOM 806 N N . ASP A 1 99 ? -10.563 1.740 -8.923 1.00 96.31 99 ASP A N 1
ATOM 807 C CA . ASP A 1 99 ? -11.706 2.545 -8.484 1.00 96.31 99 ASP A CA 1
ATOM 808 C C . ASP A 1 99 ? -11.803 2.570 -6.957 1.00 96.31 99 ASP A C 1
ATOM 810 O O . ASP A 1 99 ? -12.100 3.609 -6.353 1.00 96.31 99 ASP A O 1
ATOM 814 N N . ALA A 1 100 ? -11.503 1.437 -6.315 1.00 96.75 100 ALA A N 1
ATOM 815 C CA . ALA A 1 100 ? -11.426 1.347 -4.866 1.00 96.75 100 ALA A CA 1
ATOM 816 C C . ALA A 1 100 ? -10.363 2.298 -4.315 1.00 96.75 100 ALA A C 1
ATOM 818 O O . ALA A 1 100 ? -10.655 3.076 -3.401 1.00 96.75 100 ALA A O 1
ATOM 819 N N . PHE A 1 101 ? -9.173 2.306 -4.918 1.00 96.31 101 PHE A N 1
ATOM 820 C CA . PHE A 1 101 ? -8.084 3.187 -4.529 1.00 96.31 101 PHE A CA 1
ATOM 821 C C . PHE A 1 101 ? -8.500 4.648 -4.636 1.00 96.31 101 PHE A C 1
ATOM 823 O O . PHE A 1 101 ? -8.450 5.339 -3.621 1.00 96.31 101 PHE A O 1
ATOM 830 N N . LYS A 1 102 ? -9.020 5.090 -5.791 1.00 95.44 102 LYS A N 1
ATOM 831 C CA . LYS A 1 102 ? -9.519 6.466 -5.996 1.00 95.44 102 LYS A CA 1
ATOM 832 C C . LYS A 1 102 ? -10.513 6.888 -4.915 1.00 95.44 102 LYS A C 1
ATOM 834 O O . LYS A 1 102 ? -10.390 7.971 -4.352 1.00 95.44 102 LYS A O 1
ATOM 839 N N . SER A 1 103 ? -11.467 6.020 -4.579 1.00 95.62 103 SER A N 1
ATOM 840 C CA . SER A 1 103 ? -12.492 6.324 -3.572 1.00 95.62 103 SER A CA 1
ATOM 841 C C . SER A 1 103 ? -11.935 6.455 -2.143 1.00 95.62 103 SER A C 1
ATOM 843 O O . SER A 1 103 ? -12.495 7.180 -1.319 1.00 95.62 103 SER A O 1
ATOM 845 N N . ARG A 1 104 ? -10.813 5.789 -1.842 1.00 95.00 104 ARG A N 1
ATOM 846 C CA . ARG A 1 104 ? -10.249 5.634 -0.488 1.00 95.00 104 ARG A CA 1
ATOM 847 C C . ARG A 1 104 ? -8.941 6.397 -0.273 1.00 95.00 104 ARG A C 1
ATOM 849 O O . ARG A 1 104 ? -8.383 6.331 0.817 1.00 95.00 104 ARG A O 1
ATOM 856 N N . GLN A 1 105 ? -8.486 7.184 -1.249 1.00 94.19 105 GLN A N 1
ATOM 857 C CA . GLN A 1 105 ? -7.285 8.028 -1.139 1.00 94.19 105 GLN A CA 1
ATOM 858 C C . GLN A 1 105 ? -7.298 8.948 0.089 1.00 94.19 105 GLN A C 1
ATOM 860 O O . GLN A 1 105 ? -6.260 9.178 0.703 1.00 94.19 105 GLN A O 1
ATOM 865 N N . HIS A 1 106 ? -8.478 9.437 0.476 1.00 94.69 106 HIS A N 1
ATOM 866 C CA . HIS A 1 106 ? -8.659 10.308 1.638 1.00 94.69 106 HIS A CA 1
ATOM 867 C C . HIS A 1 106 ? -8.385 9.615 2.987 1.00 94.69 106 HIS A C 1
ATOM 869 O O . HIS A 1 106 ? -8.196 10.297 3.991 1.00 94.69 106 HIS A O 1
ATOM 875 N N . LEU A 1 107 ? -8.369 8.277 3.027 1.00 95.75 107 LEU A N 1
ATOM 876 C CA . LEU A 1 107 ? -8.034 7.498 4.224 1.00 95.75 107 LEU A CA 1
ATOM 877 C C . LEU A 1 107 ? -6.519 7.385 4.438 1.00 95.75 107 LEU A C 1
ATOM 879 O O . LEU A 1 107 ? -6.076 7.019 5.526 1.00 95.75 107 LEU A O 1
ATOM 883 N N . ILE A 1 108 ? -5.729 7.677 3.403 1.00 95.81 108 ILE A N 1
ATOM 884 C CA . ILE A 1 108 ? -4.274 7.590 3.435 1.00 95.81 108 ILE A CA 1
ATOM 885 C C . ILE A 1 108 ? -3.715 8.871 4.050 1.00 95.81 108 ILE A C 1
ATOM 887 O O . ILE A 1 108 ? -4.038 9.984 3.633 1.00 95.81 108 ILE A O 1
ATOM 891 N N . SER A 1 109 ? -2.844 8.714 5.046 1.00 95.00 109 SER A N 1
ATOM 892 C CA . SER A 1 109 ? -2.241 9.855 5.730 1.00 95.00 109 SER A CA 1
ATOM 893 C C . SER A 1 109 ? -1.320 10.661 4.805 1.00 95.00 109 SER A C 1
ATOM 895 O O . SER A 1 109 ? -0.676 10.118 3.907 1.00 95.00 109 SER A O 1
ATOM 897 N N . VAL A 1 110 ? -1.171 11.959 5.080 1.00 95.06 110 VAL A N 1
ATOM 898 C CA . VAL A 1 110 ? -0.246 12.838 4.337 1.00 95.06 110 VAL A CA 1
ATOM 899 C C . VAL A 1 110 ? 1.201 12.333 4.404 1.00 95.06 110 VAL A C 1
ATOM 901 O O . VAL A 1 110 ? 1.955 12.471 3.446 1.00 95.06 110 VAL A O 1
ATOM 904 N N . HIS A 1 111 ? 1.607 11.723 5.521 1.00 92.94 111 HIS A N 1
ATOM 905 C CA . HIS A 1 111 ? 2.941 11.134 5.641 1.00 92.94 111 HIS A CA 1
ATOM 906 C C . HIS A 1 111 ? 3.101 9.905 4.738 1.00 92.94 111 HIS A C 1
ATOM 908 O O . HIS A 1 111 ? 4.105 9.783 4.041 1.00 92.94 111 HIS A O 1
ATOM 914 N N . SER A 1 112 ? 2.090 9.035 4.699 1.00 94.81 112 SER A N 1
ATOM 915 C CA . SER A 1 112 ? 2.059 7.860 3.826 1.00 94.81 112 SER A CA 1
ATOM 916 C C . SER A 1 112 ? 2.118 8.242 2.347 1.00 94.81 112 SER A C 1
ATOM 918 O O . SER A 1 112 ? 2.803 7.570 1.585 1.00 94.81 112 SER A O 1
ATOM 920 N N . TRP A 1 113 ? 1.490 9.350 1.943 1.00 95.88 113 TRP A N 1
ATOM 921 C CA . TRP A 1 113 ? 1.580 9.856 0.569 1.00 95.88 113 TRP A CA 1
ATOM 922 C C . TRP A 1 113 ? 3.011 10.160 0.124 1.00 95.88 113 TRP A C 1
ATOM 924 O O . TRP A 1 113 ? 3.378 9.795 -0.987 1.00 95.88 113 TRP A O 1
ATOM 934 N N . LYS A 1 114 ? 3.853 10.706 1.007 1.00 96.19 114 LYS A N 1
ATOM 935 C CA . LYS A 1 114 ? 5.279 10.913 0.697 1.00 96.19 114 LYS A CA 1
ATOM 936 C C . LYS A 1 114 ? 6.005 9.594 0.429 1.00 96.19 114 LYS A C 1
ATOM 938 O O . LYS A 1 114 ? 6.867 9.523 -0.436 1.00 96.19 114 LYS A O 1
ATOM 943 N N . ILE A 1 115 ? 5.655 8.536 1.162 1.00 94.44 115 ILE A N 1
ATOM 944 C CA . ILE A 1 115 ? 6.220 7.198 0.939 1.00 94.44 115 ILE A CA 1
ATOM 945 C C . ILE A 1 115 ? 5.749 6.652 -0.415 1.00 94.44 115 ILE A C 1
ATOM 947 O O . ILE A 1 115 ? 6.553 6.111 -1.166 1.00 94.44 115 ILE A O 1
ATOM 951 N N . ILE A 1 116 ? 4.471 6.837 -0.750 1.00 95.06 116 ILE A N 1
ATOM 952 C CA . ILE A 1 116 ? 3.895 6.433 -2.041 1.00 95.06 116 ILE A CA 1
ATOM 953 C C . ILE A 1 116 ? 4.590 7.144 -3.210 1.00 95.06 116 ILE A C 1
ATOM 955 O O . ILE A 1 116 ? 4.912 6.507 -4.211 1.00 95.06 116 ILE A O 1
ATOM 959 N N . GLU A 1 117 ? 4.852 8.443 -3.080 1.00 95.62 117 GLU A N 1
ATOM 960 C CA . GLU A 1 117 ? 5.606 9.223 -4.066 1.00 95.62 117 GLU A CA 1
ATOM 961 C C . GLU A 1 117 ? 7.044 8.712 -4.203 1.00 95.62 117 GLU A C 1
ATOM 963 O O . GLU A 1 117 ? 7.515 8.508 -5.319 1.00 95.62 117 GLU A O 1
ATOM 968 N N . ASN A 1 118 ? 7.712 8.411 -3.085 1.00 94.94 118 ASN A N 1
ATOM 969 C CA . ASN A 1 118 ? 9.065 7.857 -3.099 1.00 94.94 118 ASN A CA 1
ATOM 970 C C . ASN A 1 118 ? 9.138 6.476 -3.766 1.00 94.94 118 ASN A C 1
ATOM 972 O O . ASN A 1 118 ? 10.128 6.186 -4.430 1.00 94.94 118 ASN A O 1
ATOM 976 N N . ILE A 1 119 ? 8.110 5.631 -3.617 1.00 92.75 119 ILE A N 1
ATOM 977 C CA . ILE A 1 119 ? 8.037 4.342 -4.324 1.00 92.75 119 ILE A CA 1
ATOM 978 C C . ILE A 1 119 ? 8.030 4.575 -5.839 1.00 92.75 119 ILE A C 1
ATOM 980 O O . ILE A 1 119 ? 8.738 3.890 -6.569 1.00 92.75 119 ILE A O 1
ATOM 984 N N . GLN A 1 120 ? 7.262 5.556 -6.319 1.00 93.44 120 GLN A N 1
ATOM 985 C CA . GLN A 1 120 ? 7.236 5.882 -7.744 1.00 93.44 120 GLN A CA 1
ATOM 986 C C . GLN A 1 120 ? 8.572 6.473 -8.218 1.00 93.44 120 GLN A C 1
ATOM 988 O O . GLN A 1 120 ? 9.084 6.059 -9.254 1.00 93.44 120 GLN A O 1
ATOM 993 N N . LEU A 1 121 ? 9.161 7.382 -7.437 1.00 95.12 121 LEU A N 1
ATOM 994 C CA . LEU A 1 121 ? 10.467 7.968 -7.739 1.00 95.12 121 LEU A CA 1
ATOM 995 C C . LEU A 1 121 ? 11.571 6.904 -7.813 1.00 95.12 121 LEU A C 1
ATOM 997 O O . LEU A 1 121 ? 12.426 6.963 -8.690 1.00 95.12 121 LEU A O 1
ATOM 1001 N N . PHE A 1 122 ? 11.540 5.904 -6.928 1.00 92.94 122 PHE A N 1
ATOM 1002 C CA . PHE A 1 122 ? 12.472 4.777 -6.969 1.00 92.94 122 PHE A CA 1
ATOM 1003 C C . PHE A 1 122 ? 12.423 4.048 -8.318 1.00 92.94 122 PHE A C 1
ATOM 1005 O O . PHE A 1 122 ? 13.471 3.779 -8.901 1.00 92.94 122 PHE A O 1
ATOM 1012 N N . HIS A 1 123 ? 11.223 3.787 -8.846 1.00 90.31 123 HIS A N 1
ATOM 1013 C CA . HIS A 1 123 ? 11.044 3.149 -10.154 1.00 90.31 123 HIS A CA 1
ATOM 1014 C C . HIS A 1 123 ? 11.555 4.001 -11.316 1.00 90.31 123 HIS A C 1
ATOM 1016 O O . HIS A 1 123 ? 12.110 3.465 -12.273 1.00 90.31 123 HIS A O 1
ATOM 1022 N N . GLU A 1 124 ? 11.379 5.319 -11.238 1.00 90.69 124 GLU A N 1
ATOM 1023 C CA . GLU A 1 124 ? 11.895 6.262 -12.235 1.00 90.69 124 GLU A CA 1
ATOM 1024 C C . GLU A 1 124 ? 13.427 6.253 -12.245 1.00 90.69 124 GLU A C 1
ATOM 1026 O O . GLU A 1 124 ? 14.032 6.000 -13.283 1.00 90.69 124 GLU A O 1
ATOM 1031 N N . CYS A 1 125 ? 14.060 6.397 -11.077 1.00 92.25 125 CYS A N 1
ATOM 1032 C CA . CYS A 1 125 ? 15.517 6.355 -10.969 1.00 92.25 125 CYS A CA 1
ATOM 1033 C C . CYS A 1 125 ? 16.106 4.996 -11.366 1.00 92.25 125 CYS A C 1
ATOM 1035 O O . CYS A 1 125 ? 17.159 4.955 -11.998 1.00 92.25 125 CYS A O 1
ATOM 1037 N N . LYS A 1 126 ? 15.446 3.888 -10.999 1.00 87.50 126 LYS A N 1
ATOM 1038 C CA . LYS A 1 126 ? 15.876 2.542 -11.394 1.00 87.50 126 LYS A CA 1
ATOM 1039 C C . LYS A 1 126 ? 15.853 2.407 -12.915 1.00 87.50 126 LYS A C 1
ATOM 1041 O O . LYS A 1 126 ? 16.859 2.028 -13.498 1.00 87.50 126 LYS A O 1
ATOM 1046 N N . LYS A 1 127 ? 14.753 2.812 -13.557 1.00 87.25 127 LYS A N 1
ATOM 1047 C CA . LYS A 1 127 ? 14.630 2.790 -15.019 1.00 87.25 127 LYS A CA 1
ATOM 1048 C C . LYS A 1 127 ? 15.740 3.598 -15.700 1.00 87.25 127 LYS A C 1
ATOM 1050 O O . LYS A 1 127 ? 16.354 3.089 -16.630 1.00 87.25 127 LYS A O 1
ATOM 1055 N N . ASP A 1 128 ? 15.998 4.821 -15.239 1.00 87.62 128 ASP A N 1
ATOM 1056 C CA . ASP A 1 128 ? 17.033 5.685 -15.823 1.00 87.62 128 ASP A CA 1
ATOM 1057 C C . ASP A 1 128 ? 18.437 5.076 -15.664 1.00 87.62 128 ASP A C 1
ATOM 1059 O O . ASP A 1 128 ? 19.272 5.157 -16.566 1.00 87.62 128 ASP A O 1
ATOM 1063 N N . CYS A 1 129 ? 18.698 4.439 -14.518 1.00 83.12 129 CYS A N 1
ATOM 1064 C CA . CYS A 1 129 ? 19.952 3.739 -14.258 1.00 83.12 129 CYS A CA 1
ATOM 1065 C C . CYS A 1 129 ? 20.124 2.522 -15.178 1.00 83.12 129 CYS A C 1
ATOM 1067 O O . CYS A 1 129 ? 21.189 2.364 -15.778 1.00 83.12 129 CYS A O 1
ATOM 1069 N N . ASP A 1 130 ? 19.077 1.711 -15.328 1.00 84.25 130 ASP A N 1
ATOM 1070 C CA . ASP A 1 130 ? 19.079 0.514 -16.171 1.00 84.25 130 ASP A CA 1
ATOM 1071 C C . ASP A 1 130 ? 19.261 0.884 -17.654 1.00 84.25 130 ASP A C 1
ATOM 1073 O O . ASP A 1 130 ? 20.062 0.269 -18.358 1.00 84.25 130 ASP A O 1
ATOM 1077 N N . GLU A 1 131 ? 18.584 1.935 -18.128 1.00 85.88 131 GLU A N 1
ATOM 1078 C CA . GLU A 1 131 ? 18.740 2.454 -19.493 1.00 85.88 131 GLU A CA 1
ATOM 1079 C C . GLU A 1 131 ? 20.171 2.947 -19.746 1.00 85.88 131 GLU A C 1
ATOM 1081 O O . GLU A 1 131 ? 20.780 2.611 -20.765 1.00 85.88 131 GLU A O 1
ATOM 1086 N N . HIS A 1 132 ? 20.746 3.687 -18.793 1.00 84.88 132 HIS A N 1
ATOM 1087 C CA . HIS A 1 132 ? 22.131 4.138 -18.890 1.00 84.88 132 HIS A CA 1
ATOM 1088 C C . HIS A 1 132 ? 23.120 2.964 -18.922 1.00 84.88 132 HIS A C 1
ATOM 1090 O O . HIS A 1 132 ? 24.059 2.972 -19.720 1.00 84.88 132 HIS A O 1
ATOM 1096 N N . LEU A 1 133 ? 22.901 1.939 -18.095 1.00 85.12 133 LEU A N 1
ATOM 1097 C CA . LEU A 1 133 ? 23.736 0.741 -18.065 1.00 85.12 133 LEU A CA 1
ATOM 1098 C C . LEU A 1 133 ? 23.694 -0.007 -19.404 1.00 85.12 133 LEU A C 1
ATOM 1100 O O . LEU A 1 133 ? 24.745 -0.357 -19.943 1.00 85.12 133 LEU A O 1
ATOM 1104 N N . LEU A 1 134 ? 22.500 -0.207 -19.968 1.00 85.44 134 LEU A N 1
ATOM 1105 C CA . LEU A 1 134 ? 22.331 -0.852 -21.271 1.00 85.44 134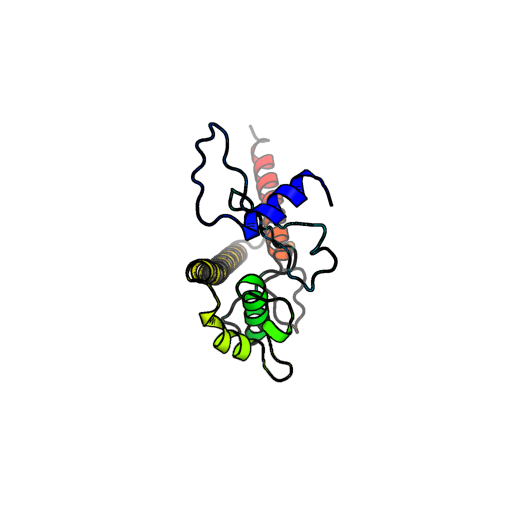 LEU A CA 1
ATOM 1106 C C . LEU A 1 134 ? 23.037 -0.075 -22.388 1.00 85.44 134 LEU A C 1
ATOM 1108 O O . LEU A 1 134 ? 23.694 -0.684 -23.233 1.00 85.44 134 LEU A O 1
ATOM 1112 N N . GLN A 1 135 ? 22.966 1.258 -22.363 1.00 84.19 135 GLN A N 1
ATOM 1113 C CA . GLN A 1 135 ? 23.668 2.107 -23.325 1.00 84.19 135 GLN A CA 1
ATOM 1114 C C . GLN A 1 135 ? 25.193 1.936 -23.232 1.00 84.19 135 GLN A C 1
ATOM 1116 O O . GLN A 1 135 ? 25.854 1.756 -24.254 1.00 84.19 135 GLN A O 1
ATOM 1121 N N . VAL A 1 136 ? 25.756 1.932 -22.018 1.00 83.19 136 VAL A N 1
ATOM 1122 C CA . VAL A 1 136 ? 27.201 1.726 -21.799 1.00 83.19 136 VAL A CA 1
ATOM 1123 C C . VAL A 1 136 ? 27.649 0.345 -22.288 1.00 83.19 136 VAL A C 1
ATOM 1125 O O . VAL A 1 136 ? 28.704 0.222 -22.912 1.00 83.19 136 VAL A O 1
ATOM 1128 N N . ILE A 1 137 ? 26.845 -0.695 -22.046 1.00 80.00 137 ILE A N 1
ATOM 1129 C CA . ILE A 1 137 ? 27.121 -2.055 -22.532 1.00 80.00 137 ILE A CA 1
ATOM 1130 C C . ILE A 1 137 ? 27.112 -2.090 -24.067 1.00 80.00 137 ILE A C 1
ATOM 1132 O O . ILE A 1 137 ? 28.036 -2.641 -24.667 1.00 80.00 137 ILE A O 1
ATOM 1136 N N . ALA A 1 138 ? 26.118 -1.471 -24.709 1.00 78.62 138 ALA A N 1
ATOM 1137 C CA . ALA A 1 138 ? 26.020 -1.418 -26.167 1.00 78.62 138 ALA A CA 1
ATOM 1138 C C . ALA A 1 138 ? 27.205 -0.667 -26.805 1.00 78.62 138 ALA A C 1
ATOM 1140 O O . ALA A 1 138 ? 27.785 -1.133 -27.785 1.00 78.62 138 ALA A O 1
ATOM 1141 N N . GLU A 1 139 ? 27.623 0.465 -26.233 1.00 75.50 139 GLU A N 1
ATOM 1142 C CA . GLU A 1 139 ? 28.796 1.218 -26.701 1.00 75.50 139 GLU A CA 1
ATOM 1143 C C . GLU A 1 139 ? 30.098 0.415 -26.563 1.00 75.50 139 GLU A C 1
ATOM 1145 O O . GLU A 1 139 ? 30.936 0.427 -27.469 1.00 75.50 139 GLU A O 1
ATOM 1150 N N . ALA A 1 140 ? 30.258 -0.334 -25.466 1.00 73.38 140 ALA A N 1
ATOM 1151 C CA . ALA A 1 140 ? 31.411 -1.208 -25.262 1.00 73.38 140 ALA A CA 1
ATOM 1152 C C . ALA A 1 140 ? 31.477 -2.354 -26.291 1.00 73.38 140 ALA A C 1
ATOM 1154 O O . ALA A 1 140 ? 32.574 -2.742 -26.699 1.00 73.38 140 ALA A O 1
ATOM 1155 N N . GLN A 1 141 ? 30.325 -2.860 -26.746 1.00 65.69 141 GLN A N 1
ATOM 1156 C CA . GLN A 1 141 ? 30.233 -3.898 -27.780 1.00 65.69 141 GLN A CA 1
ATOM 1157 C C . GLN A 1 141 ? 30.608 -3.382 -29.180 1.00 65.69 141 GLN A C 1
ATOM 1159 O O . GLN A 1 141 ? 31.208 -4.117 -29.956 1.00 65.69 141 GLN A O 1
ATOM 1164 N N . VAL A 1 142 ? 30.312 -2.119 -29.508 1.00 63.78 142 VAL A N 1
ATOM 1165 C CA . VAL A 1 142 ? 30.640 -1.529 -30.825 1.00 63.78 142 VAL A CA 1
ATOM 1166 C C . VAL A 1 142 ? 32.142 -1.222 -30.972 1.00 63.78 142 VAL A C 1
ATOM 1168 O O . VAL A 1 142 ? 32.651 -1.140 -32.088 1.00 63.78 142 VAL A O 1
ATOM 1171 N N . GLY A 1 143 ? 32.871 -1.061 -29.860 1.00 55.06 143 GLY A N 1
ATOM 1172 C CA . GLY A 1 143 ? 34.292 -0.684 -29.855 1.00 55.06 143 GLY A CA 1
ATOM 1173 C C . GLY A 1 143 ? 35.310 -1.829 -29.752 1.00 55.06 143 GLY A C 1
ATOM 1174 O O . GLY A 1 143 ? 36.498 -1.581 -29.952 1.00 55.06 143 GLY A O 1
ATOM 1175 N N . ASN A 1 144 ? 34.891 -3.058 -29.435 1.00 52.69 144 ASN A N 1
ATOM 1176 C CA . ASN A 1 144 ? 35.784 -4.205 -29.227 1.00 52.69 144 ASN A CA 1
ATOM 1177 C C . ASN A 1 144 ? 35.187 -5.487 -29.835 1.00 52.69 144 ASN A C 1
ATOM 1179 O O . ASN A 1 144 ? 34.273 -6.070 -29.260 1.00 52.69 144 ASN A O 1
ATOM 1183 N N . ASP A 1 145 ? 35.791 -6.004 -30.910 1.00 52.53 145 ASP A N 1
ATOM 1184 C CA . ASP A 1 145 ? 35.489 -7.315 -31.534 1.00 52.53 145 ASP A CA 1
ATOM 1185 C C . ASP A 1 145 ? 35.812 -8.541 -30.629 1.00 52.53 145 ASP A C 1
ATOM 1187 O O . ASP A 1 145 ? 35.997 -9.658 -31.112 1.00 52.53 145 ASP A O 1
ATOM 1191 N N . ALA A 1 146 ? 35.935 -8.371 -29.308 1.00 52.88 146 ALA A N 1
ATOM 1192 C CA . ALA A 1 146 ? 36.392 -9.420 -28.391 1.00 52.88 146 ALA A CA 1
ATOM 1193 C C . ALA A 1 146 ? 35.761 -9.329 -26.992 1.00 52.88 146 ALA A C 1
ATOM 1195 O O . ALA A 1 146 ? 36.473 -9.345 -25.986 1.00 52.88 146 ALA A O 1
ATOM 1196 N N . ILE A 1 147 ? 34.431 -9.245 -26.911 1.00 51.09 147 ILE A N 1
ATOM 1197 C CA . ILE A 1 147 ? 33.717 -9.474 -25.649 1.00 51.09 147 ILE A CA 1
ATOM 1198 C C . ILE A 1 147 ? 32.817 -10.708 -25.800 1.00 51.09 147 ILE A C 1
ATOM 1200 O O . ILE A 1 147 ? 32.040 -10.816 -26.745 1.00 51.09 147 ILE A O 1
ATOM 1204 N N . ASP A 1 148 ? 33.010 -11.660 -24.885 1.00 51.69 148 ASP A N 1
ATOM 1205 C CA . ASP A 1 148 ? 32.382 -12.987 -24.805 1.00 51.69 148 ASP A CA 1
ATOM 1206 C C . ASP A 1 148 ? 30.834 -12.877 -24.792 1.00 51.69 148 ASP A C 1
ATOM 1208 O O . ASP A 1 148 ? 30.311 -11.993 -24.103 1.00 51.69 148 ASP A O 1
ATOM 1212 N N . PRO A 1 149 ? 30.061 -13.750 -25.480 1.00 49.91 149 PRO A N 1
ATOM 1213 C CA . PRO A 1 149 ? 28.599 -13.637 -25.613 1.00 49.91 149 PRO A CA 1
ATOM 1214 C C . PRO A 1 149 ? 27.818 -13.827 -24.300 1.00 49.91 149 PRO A C 1
ATOM 1216 O O . PRO A 1 149 ? 26.590 -13.800 -24.302 1.00 49.91 149 PRO A O 1
ATOM 1219 N N . VAL A 1 150 ? 28.516 -14.028 -23.181 1.00 49.59 150 VAL A N 1
ATOM 1220 C CA . VAL A 1 150 ? 27.965 -14.208 -21.828 1.00 49.59 150 VAL A CA 1
ATOM 1221 C C . VAL A 1 150 ? 27.403 -12.902 -21.243 1.00 49.59 150 VAL A C 1
ATOM 1223 O O . VAL A 1 150 ? 26.714 -12.927 -20.232 1.00 49.59 150 VAL A O 1
ATOM 1226 N N . LEU A 1 151 ? 27.622 -11.756 -21.900 1.00 47.50 151 LEU A N 1
ATOM 1227 C CA . LEU A 1 151 ? 26.985 -10.481 -21.536 1.00 47.50 151 LEU A CA 1
ATOM 1228 C C . LEU A 1 151 ? 25.574 -10.294 -22.116 1.00 47.50 151 LEU A C 1
ATOM 1230 O O . LEU A 1 151 ? 25.011 -9.204 -22.012 1.00 47.50 151 LEU A O 1
ATOM 1234 N N . LEU A 1 152 ? 25.003 -11.317 -22.757 1.00 48.91 152 LEU A N 1
ATOM 1235 C CA . LEU A 1 152 ? 23.608 -11.285 -23.182 1.00 48.91 152 LEU A CA 1
ATOM 1236 C C . LEU A 1 152 ? 22.702 -11.842 -22.077 1.00 48.91 152 LEU A C 1
ATOM 1238 O O . LEU A 1 152 ? 23.056 -12.850 -21.461 1.00 48.91 152 LEU A O 1
ATOM 1242 N N . PRO A 1 153 ? 21.509 -11.256 -21.864 1.00 44.84 153 PRO A N 1
ATOM 1243 C CA . PRO A 1 153 ? 20.497 -11.853 -21.003 1.00 44.84 153 PRO A CA 1
ATOM 1244 C C . PRO A 1 153 ? 20.243 -13.291 -21.462 1.00 44.84 153 PRO A C 1
ATOM 1246 O O . PRO A 1 153 ? 19.872 -13.521 -22.614 1.00 44.84 153 PRO A O 1
ATOM 1249 N N . ALA A 1 154 ? 20.424 -14.269 -20.576 1.00 48.97 154 ALA A N 1
ATOM 1250 C CA . ALA A 1 154 ? 20.283 -15.688 -20.911 1.00 48.97 154 ALA A CA 1
ATOM 1251 C C . ALA A 1 154 ? 18.846 -16.095 -21.311 1.00 48.97 154 ALA A C 1
ATOM 1253 O O . ALA A 1 154 ? 18.603 -17.253 -21.647 1.00 48.97 154 ALA A O 1
ATOM 1254 N N . LYS A 1 155 ? 17.881 -15.167 -21.287 1.00 42.81 155 LYS A N 1
ATOM 1255 C CA . LYS A 1 155 ? 16.473 -15.419 -21.601 1.00 42.81 155 LYS A CA 1
ATOM 1256 C C . LYS A 1 155 ? 15.892 -14.309 -22.468 1.00 42.81 155 LYS A C 1
ATOM 1258 O O . LYS A 1 155 ? 15.165 -13.443 -21.996 1.00 42.81 155 LYS A O 1
ATOM 1263 N N . HIS A 1 156 ? 16.201 -14.344 -23.761 1.00 43.53 156 HIS A N 1
ATOM 1264 C CA . HIS A 1 156 ? 15.374 -13.664 -24.752 1.00 43.53 156 HIS A CA 1
ATOM 1265 C C . HIS A 1 156 ? 14.344 -14.667 -25.285 1.00 43.53 156 HIS A C 1
ATOM 1267 O O . HIS A 1 156 ? 14.514 -15.246 -26.356 1.00 43.53 156 HIS A O 1
ATOM 1273 N N . ASP A 1 157 ? 13.280 -14.904 -24.516 1.00 36.62 157 ASP A N 1
ATOM 1274 C CA . ASP A 1 157 ? 12.093 -15.551 -25.069 1.00 36.62 157 ASP A CA 1
ATOM 1275 C C . ASP A 1 157 ? 11.335 -14.512 -25.905 1.00 36.62 157 ASP A C 1
ATOM 1277 O O . ASP A 1 157 ? 10.978 -13.428 -25.452 1.00 36.62 157 ASP A O 1
ATOM 1281 N N . VAL A 1 158 ? 11.130 -14.840 -27.179 1.00 38.91 158 VAL A N 1
ATOM 1282 C CA . VAL A 1 158 ? 10.627 -13.956 -28.248 1.00 38.91 158 VAL A CA 1
ATOM 1283 C C . VAL A 1 158 ? 9.131 -13.600 -28.097 1.00 38.91 158 VAL A C 1
ATOM 1285 O O . VAL A 1 158 ? 8.551 -12.943 -28.954 1.00 38.91 158 VAL A O 1
ATOM 1288 N N . HIS A 1 159 ? 8.475 -13.973 -26.999 1.00 45.09 159 HIS A N 1
ATOM 1289 C CA . HIS A 1 159 ? 7.074 -13.631 -26.745 1.00 45.09 159 HIS A CA 1
ATOM 1290 C C . HIS A 1 159 ? 6.780 -13.565 -25.241 1.00 45.09 159 HIS A C 1
ATOM 1292 O O . HIS A 1 159 ? 6.364 -14.548 -24.635 1.00 45.09 159 HIS A O 1
ATOM 1298 N N . GLY A 1 160 ? 6.956 -12.390 -24.645 1.00 39.50 160 GLY A N 1
ATOM 1299 C CA . GLY A 1 160 ? 6.559 -12.121 -23.265 1.00 39.50 160 GLY A CA 1
ATOM 1300 C C . GLY A 1 160 ? 7.332 -10.932 -22.727 1.00 39.50 160 GLY A C 1
ATOM 1301 O O . GLY A 1 160 ? 8.553 -10.931 -22.751 1.00 39.50 160 GLY A O 1
ATOM 1302 N N . GLU A 1 161 ? 6.614 -9.891 -22.334 1.00 34.19 161 GLU A N 1
ATOM 1303 C CA . GLU A 1 161 ? 7.158 -8.655 -21.781 1.00 34.19 161 GLU A CA 1
ATOM 1304 C C . GLU A 1 161 ? 8.180 -8.939 -20.669 1.00 34.19 161 GLU A C 1
ATOM 1306 O O . GLU A 1 161 ? 7.931 -9.761 -19.790 1.00 34.19 161 GLU A O 1
ATOM 1311 N N . TYR A 1 162 ? 9.321 -8.245 -20.701 1.00 45.09 162 TYR A N 1
ATOM 1312 C CA . TYR A 1 162 ? 10.261 -8.230 -19.584 1.00 45.09 162 TYR A CA 1
ATOM 1313 C C . TYR A 1 162 ? 9.548 -7.670 -18.342 1.00 45.09 162 TYR A C 1
ATOM 1315 O O . TYR A 1 162 ? 9.215 -6.480 -18.290 1.00 45.09 162 TYR A O 1
ATOM 1323 N N . ASP A 1 163 ? 9.331 -8.507 -17.328 1.00 48.50 163 ASP A N 1
ATOM 1324 C CA . ASP A 1 163 ? 9.002 -8.054 -15.977 1.00 48.50 163 ASP A CA 1
ATOM 1325 C C . ASP A 1 163 ? 10.285 -7.485 -15.344 1.00 48.50 163 ASP A C 1
ATOM 1327 O O . ASP A 1 163 ? 10.997 -8.149 -14.601 1.00 48.50 163 ASP A O 1
ATOM 1331 N N . MET A 1 164 ? 10.579 -6.214 -15.642 1.00 49.25 164 MET A N 1
ATOM 1332 C CA . MET A 1 164 ? 11.714 -5.416 -15.119 1.00 49.25 164 MET A CA 1
ATOM 1333 C C . MET A 1 164 ? 11.746 -5.260 -13.570 1.00 49.25 164 MET A C 1
ATOM 1335 O O . MET A 1 164 ? 12.548 -4.495 -13.019 1.00 49.25 164 MET A O 1
ATOM 1339 N N . ASP A 1 165 ? 10.859 -5.958 -12.855 1.00 49.91 165 ASP A N 1
ATOM 1340 C CA . ASP A 1 165 ? 10.750 -5.981 -11.394 1.00 49.91 165 ASP A CA 1
ATOM 1341 C C . ASP A 1 165 ? 11.527 -7.149 -10.743 1.00 49.91 165 ASP A C 1
ATOM 1343 O O . ASP A 1 165 ? 11.685 -7.136 -9.519 1.00 49.91 165 ASP A O 1
ATOM 1347 N N . ASP A 1 166 ? 12.077 -8.100 -11.513 1.00 53.72 166 ASP A N 1
ATOM 1348 C CA . ASP A 1 166 ? 12.983 -9.130 -10.980 1.00 53.72 166 ASP A CA 1
ATOM 1349 C C . ASP A 1 166 ? 14.389 -8.539 -10.771 1.00 53.72 166 ASP A C 1
ATOM 1351 O O . ASP A 1 166 ? 15.158 -8.294 -11.698 1.00 53.72 166 ASP A O 1
ATOM 1355 N N . SER A 1 167 ? 14.731 -8.250 -9.512 1.00 53.97 167 SER A N 1
ATOM 1356 C CA . SER A 1 167 ? 16.057 -7.754 -9.108 1.00 53.97 167 SER A CA 1
ATOM 1357 C C . SER A 1 167 ? 17.187 -8.758 -9.341 1.00 53.97 167 SER A C 1
ATOM 1359 O O . SER A 1 1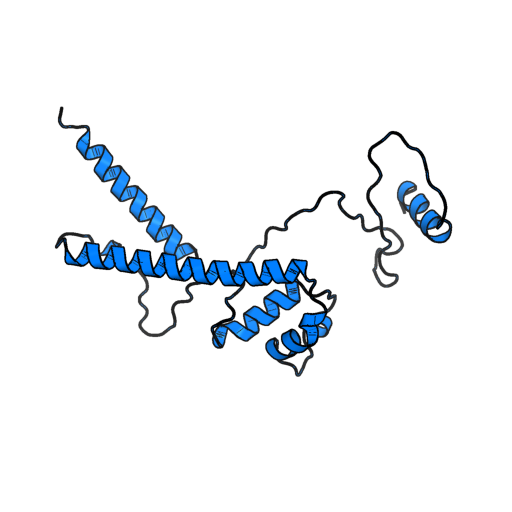67 ? 18.356 -8.371 -9.303 1.00 53.97 167 SER A O 1
ATOM 1361 N N . ASP A 1 168 ? 16.841 -10.026 -9.546 1.00 53.53 168 ASP A N 1
ATOM 1362 C CA . ASP A 1 168 ? 17.793 -11.130 -9.620 1.00 53.53 168 ASP A CA 1
ATOM 1363 C C . ASP A 1 168 ? 18.630 -11.067 -10.905 1.00 53.53 168 ASP A C 1
ATOM 1365 O O . ASP A 1 168 ? 19.846 -11.241 -10.837 1.00 53.53 168 ASP A O 1
ATOM 1369 N N . ASP A 1 169 ? 18.036 -10.662 -12.031 1.00 54.97 169 ASP A N 1
ATOM 1370 C CA . ASP A 1 169 ? 18.737 -10.546 -13.317 1.00 54.97 169 ASP A CA 1
ATOM 1371 C C . ASP A 1 169 ? 19.820 -9.446 -13.300 1.00 54.97 169 ASP A C 1
ATOM 1373 O O . ASP A 1 169 ? 20.893 -9.586 -13.892 1.00 54.97 169 ASP A O 1
ATOM 1377 N N . LEU A 1 170 ? 19.577 -8.342 -12.582 1.00 56.06 170 LEU A N 1
ATOM 1378 C CA . LEU A 1 170 ? 20.528 -7.226 -12.485 1.00 56.06 170 LEU A CA 1
ATOM 1379 C C . LEU A 1 170 ? 21.648 -7.504 -11.470 1.00 56.06 170 LEU A C 1
ATOM 1381 O O . LEU A 1 170 ? 22.791 -7.085 -11.667 1.00 56.06 170 LEU A O 1
ATOM 1385 N N . LEU A 1 171 ? 21.340 -8.239 -10.396 1.00 59.09 171 LEU A N 1
ATOM 1386 C CA . LEU A 1 171 ? 22.336 -8.709 -9.430 1.00 59.09 171 LEU A CA 1
ATOM 1387 C C . LEU A 1 171 ? 23.263 -9.766 -10.038 1.00 59.09 171 LEU A C 1
ATOM 1389 O O . LEU A 1 171 ? 24.466 -9.736 -9.776 1.00 59.09 171 LEU A O 1
ATOM 1393 N N . GLU A 1 172 ? 22.729 -10.651 -10.879 1.00 61.12 172 GLU A N 1
ATOM 1394 C CA . GLU A 1 172 ? 23.518 -11.617 -11.646 1.00 61.12 172 GLU A CA 1
ATOM 1395 C C . GLU A 1 172 ? 24.483 -10.900 -12.607 1.00 61.12 172 GLU A C 1
ATOM 1397 O O . GLU A 1 172 ? 25.673 -11.218 -12.657 1.00 61.12 172 GLU A O 1
ATOM 1402 N N . LEU A 1 173 ? 24.018 -9.843 -13.284 1.00 58.12 173 LEU A N 1
ATOM 1403 C CA . LEU A 1 173 ? 24.847 -9.033 -14.179 1.00 58.12 173 LEU A CA 1
ATOM 1404 C C . LEU A 1 173 ? 25.986 -8.295 -13.449 1.00 58.12 173 LEU A C 1
ATOM 1406 O O . LEU A 1 173 ? 27.125 -8.290 -13.922 1.00 58.12 173 LEU A O 1
ATOM 1410 N N . LEU A 1 174 ? 25.705 -7.688 -12.289 1.00 58.72 174 LEU A N 1
ATOM 1411 C CA . LEU A 1 174 ? 26.723 -7.010 -11.476 1.00 58.72 174 LEU A CA 1
ATOM 1412 C C . LEU A 1 174 ? 27.740 -7.993 -10.876 1.00 58.72 174 LEU A C 1
ATOM 1414 O O . LEU A 1 174 ? 28.929 -7.676 -10.832 1.00 58.72 174 LEU A O 1
ATOM 1418 N N . GLY A 1 175 ? 27.294 -9.181 -10.455 1.00 61.75 175 GLY A N 1
ATOM 1419 C CA . GLY A 1 175 ? 28.174 -10.240 -9.954 1.00 61.75 175 GLY A CA 1
ATOM 1420 C C . GLY A 1 175 ? 29.183 -10.697 -11.008 1.00 61.75 175 GLY A C 1
ATOM 1421 O O . GLY A 1 175 ? 30.378 -10.788 -10.730 1.00 61.75 175 GLY A O 1
ATOM 1422 N N . ASN A 1 176 ? 28.724 -10.868 -12.249 1.00 58.19 176 ASN A N 1
ATOM 1423 C CA . ASN A 1 176 ? 29.591 -11.234 -13.366 1.00 58.19 176 ASN A CA 1
ATOM 1424 C C . ASN A 1 176 ? 30.613 -10.125 -13.696 1.00 58.19 176 ASN A C 1
ATOM 1426 O O . ASN A 1 176 ? 31.756 -10.417 -14.041 1.00 58.19 176 ASN A O 1
ATOM 1430 N N . LEU A 1 177 ? 30.257 -8.844 -13.548 1.00 54.88 177 LEU A N 1
ATOM 1431 C CA . LEU A 1 177 ? 31.174 -7.725 -13.809 1.00 54.88 177 LEU A CA 1
ATOM 1432 C C . LEU A 1 177 ? 32.339 -7.646 -12.794 1.00 54.88 177 LEU A C 1
ATOM 1434 O O . LEU A 1 177 ? 33.467 -7.287 -13.159 1.00 54.88 177 LEU A O 1
ATOM 1438 N N . ASP A 1 178 ? 32.100 -8.006 -11.530 1.00 55.44 178 ASP A N 1
ATOM 1439 C CA . ASP A 1 178 ? 33.116 -7.982 -10.465 1.00 55.44 178 ASP A CA 1
ATOM 1440 C C . ASP A 1 178 ? 34.181 -9.085 -10.655 1.00 55.44 178 ASP A C 1
ATOM 1442 O O . ASP A 1 178 ? 35.382 -8.862 -10.461 1.00 55.44 178 ASP A O 1
ATOM 1446 N N . GLU A 1 179 ? 33.786 -10.260 -11.159 1.00 53.88 179 GLU A N 1
ATOM 1447 C CA . GLU A 1 179 ? 34.716 -11.358 -11.461 1.00 53.88 179 GLU A CA 1
ATOM 1448 C C . GLU A 1 179 ? 35.699 -11.001 -12.591 1.00 53.88 179 GLU A C 1
ATOM 1450 O O . GLU A 1 179 ? 36.909 -11.260 -12.491 1.00 53.88 179 GLU A O 1
ATOM 1455 N N . TYR A 1 180 ? 35.224 -10.327 -13.645 1.00 48.97 180 TYR A N 1
ATOM 1456 C CA . TYR A 1 180 ? 36.081 -9.923 -14.763 1.00 48.97 180 TYR A CA 1
ATOM 1457 C C . TYR A 1 180 ? 37.026 -8.772 -14.400 1.00 48.97 180 TYR A C 1
ATOM 1459 O O . TYR A 1 180 ? 38.209 -8.817 -14.764 1.00 48.97 180 TYR A O 1
ATOM 1467 N N . THR A 1 181 ? 36.564 -7.775 -13.640 1.00 51.91 181 THR A N 1
ATOM 1468 C CA . THR A 1 181 ? 37.418 -6.659 -13.189 1.00 51.91 181 THR A CA 1
ATOM 1469 C C . THR A 1 181 ? 38.499 -7.125 -12.206 1.00 51.91 181 THR A C 1
ATOM 1471 O O . THR A 1 181 ? 39.651 -6.679 -12.289 1.00 51.91 181 THR A O 1
ATOM 1474 N N . THR A 1 182 ? 38.194 -8.113 -11.360 1.00 51.75 182 THR A N 1
ATOM 1475 C CA . THR A 1 182 ? 39.164 -8.730 -10.441 1.00 51.75 182 THR A CA 1
ATOM 1476 C C . THR A 1 182 ? 40.208 -9.580 -11.184 1.00 51.75 182 THR A C 1
ATOM 1478 O O . THR A 1 182 ? 41.397 -9.559 -10.837 1.00 51.75 182 THR A O 1
ATOM 1481 N N . SER A 1 183 ? 39.825 -10.273 -12.267 1.00 48.22 183 SER A N 1
ATOM 1482 C CA . SER A 1 183 ? 40.776 -11.028 -13.105 1.00 48.22 183 SER A CA 1
ATOM 1483 C C . SER A 1 183 ? 41.722 -10.116 -13.914 1.00 48.22 183 SER A C 1
ATOM 1485 O O . SER A 1 183 ? 42.922 -10.404 -14.039 1.00 48.22 183 SER A O 1
ATOM 1487 N N . ALA A 1 184 ? 41.228 -8.959 -14.371 1.00 47.03 184 ALA A N 1
ATOM 1488 C CA . ALA A 1 184 ? 42.027 -7.935 -15.046 1.00 47.03 184 ALA A CA 1
ATOM 1489 C C . ALA A 1 184 ? 43.022 -7.239 -14.091 1.00 47.03 184 ALA A C 1
ATOM 1491 O O . ALA A 1 184 ? 44.130 -6.871 -14.491 1.00 47.03 184 ALA A O 1
ATOM 1492 N N . GLY A 1 185 ? 42.682 -7.113 -12.802 1.00 43.47 185 GLY A N 1
ATOM 1493 C CA . GLY A 1 185 ? 43.587 -6.593 -11.769 1.00 43.47 185 GLY A CA 1
ATOM 1494 C C . GLY A 1 185 ? 44.747 -7.539 -11.422 1.00 43.47 185 GLY A C 1
ATOM 1495 O O . GLY A 1 185 ? 45.880 -7.093 -11.210 1.00 43.47 185 GLY A O 1
ATOM 1496 N N . ASN A 1 186 ? 44.506 -8.854 -11.421 1.00 45.00 186 ASN A N 1
ATOM 1497 C CA . ASN A 1 186 ? 45.508 -9.856 -11.033 1.00 45.00 186 ASN A CA 1
ATOM 1498 C C . ASN A 1 186 ? 46.541 -10.177 -12.127 1.00 45.00 186 ASN A C 1
ATOM 1500 O O . ASN A 1 186 ? 47.645 -10.634 -11.819 1.00 45.00 186 ASN A O 1
ATOM 1504 N N . THR A 1 187 ? 46.251 -9.880 -13.394 1.00 41.97 187 THR A N 1
ATOM 1505 C CA . THR A 1 187 ? 47.206 -10.047 -14.506 1.00 41.97 187 THR A CA 1
ATOM 1506 C C . THR A 1 187 ? 48.218 -8.901 -14.617 1.00 41.97 187 THR A C 1
ATOM 1508 O O . THR A 1 187 ? 49.303 -9.095 -15.170 1.00 41.97 187 THR A O 1
ATOM 1511 N N . ARG A 1 188 ? 47.948 -7.730 -14.018 1.00 41.38 188 ARG A N 1
ATOM 1512 C CA . ARG A 1 188 ? 48.852 -6.564 -14.077 1.00 41.38 188 ARG A CA 1
ATOM 1513 C C . ARG A 1 188 ? 49.978 -6.577 -13.034 1.00 41.38 188 ARG A C 1
ATOM 1515 O O . ARG A 1 188 ? 50.962 -5.866 -13.201 1.00 41.38 188 ARG A O 1
ATOM 1522 N N . ARG A 1 189 ? 49.888 -7.408 -11.987 1.00 44.72 189 ARG A N 1
ATOM 1523 C CA . ARG A 1 189 ? 50.905 -7.511 -10.914 1.00 44.72 189 ARG A CA 1
ATOM 1524 C C . ARG A 1 189 ? 52.003 -8.559 -11.146 1.00 44.72 189 ARG A C 1
ATOM 1526 O O . ARG A 1 189 ? 52.884 -8.692 -10.306 1.00 44.72 189 ARG A O 1
ATOM 1533 N N . LYS A 1 190 ? 51.986 -9.285 -12.271 1.00 45.31 190 LYS A N 1
ATOM 1534 C CA . LYS A 1 190 ? 52.962 -10.353 -12.590 1.00 45.31 190 LYS A CA 1
ATOM 1535 C C . LYS A 1 190 ? 53.940 -10.017 -13.727 1.00 45.31 190 LYS A C 1
ATOM 1537 O O . LYS A 1 190 ? 54.504 -10.919 -14.343 1.00 45.31 190 LYS A O 1
ATOM 1542 N N . ARG A 1 191 ? 54.161 -8.729 -14.003 1.00 41.91 191 ARG A N 1
ATOM 1543 C CA . ARG A 1 191 ? 55.311 -8.247 -14.786 1.00 41.91 191 ARG A CA 1
ATOM 1544 C C . ARG A 1 191 ? 55.940 -7.064 -14.054 1.00 41.91 191 ARG A C 1
ATOM 1546 O O . ARG A 1 191 ? 55.408 -5.959 -14.104 1.00 41.91 191 ARG A O 1
ATOM 1553 N N . GLY A 1 192 ? 57.033 -7.347 -13.356 1.00 36.38 192 GLY A N 1
ATOM 1554 C CA . GLY A 1 192 ? 57.825 -6.426 -12.545 1.00 36.38 192 GLY A CA 1
ATOM 1555 C C . GLY A 1 192 ? 58.723 -7.231 -11.633 1.00 36.38 192 GLY A C 1
ATOM 1556 O O . GLY A 1 192 ? 58.191 -7.702 -10.608 1.00 36.38 192 GLY A O 1
#

Organism: NCBI:txid392033

Foldseek 3Di:
DPPVVVVVVVCVVPDPDDDDDDDDDDAFDWAADDPPDPCRVPDIDTDDPDDDDDDDDDFQQDACPDPVCPQSNLLVLLVPFADDDDVCRQANPPGGSNVSSVVRVVRGDPVSVVVSVVSNVVVVVVVVVVVVVVVVVVVVVVPDPDDDPVLDQPDPPVDDDPPPRPPPSVVVNVVVVVVVVVVVVVVVPPPD